Protein AF-A0A920CG15-F1 (afdb_monomer_lite)

pLDDT: mean 92.53, std 10.17, range [35.12, 98.81]

Secondary structure (DSSP, 8-state):
--------SGGGGGTT----S-HHHHHHHHHHHTT-HHHHHHHHHHHHHHHHHHHHTT--HHHHHHHHHHTTGGGGS-GGGHHHHHHHTT----HHHHHSGGGGHHHHHHHHHHHHH----HHHHHHHHHTTT--TT--HHHHHHHHHHHHT-TTGGG-HHHHHHHHHHHTT-HHHHHHHHHHHHHHTTTTSS---HHHHHHHHHHHHHHHHHS-HHHHHHHHHHHHHHHHHHHHHHHHHHH--S-HHHHHHHHHHHHHHHHHHHHHTTPPP-S-SS-SS--HHHHHHHHHHHHHHHHHHHHH--TTGGGS-EEEE-TTS-EEEE-HHHHHHHHHHHHHHHHHHHHHHHHHTTPPPPP--HHHHHHHHTTT-

Foldseek 3Di:
DDDPPLPLCLVVLCVVFDDPVPLLVRLVVSCVVLVNVVVVVLLVQLLVQLLVLCVLQVHDSVLSNLLSSQLQSCVSPPLVCQVVSCVSLVHDDDPLCVLPVVLCRLVVSLSCCCPVVVDDDVLSSLLSNALDQHAQVGDPSSLSSNLSSVLSDPPCVVPPLSVVLVVCSVVSNSLVSLLSVLVVCVVCVVVDSDNDPRNVNNNVNSVVVVLVPADPLLSVLLLLVVLLLVLLVLLLVLCVPPVFPDCVLVQLSLLLLLLLQQLLCQLVVHDRPGDNRDPDDDSVNSVVSSVVSSVSVVVCSVPDDPVQQQQWTWDADPVRDIDTDRNSVSSVCSSVVSVVSLVVSCVVCVVSVHHGGDSDSVVVVVVVVVVD

Structure (mmCIF, N/CA/C/O backbone):
data_AF-A0A920CG15-F1
#
_entry.id   AF-A0A920CG15-F1
#
loop_
_atom_site.group_PDB
_atom_site.id
_atom_site.type_symbol
_atom_site.label_atom_id
_atom_site.label_alt_id
_atom_site.label_comp_id
_atom_site.label_asym_id
_atom_site.label_entity_id
_atom_site.label_seq_id
_atom_site.pdbx_PDB_ins_code
_atom_site.Cartn_x
_atom_site.Cartn_y
_atom_site.Cartn_z
_atom_site.occupancy
_atom_site.B_iso_or_equiv
_atom_site.auth_seq_id
_atom_site.auth_comp_id
_atom_site.auth_asym_id
_atom_site.auth_atom_id
_atom_site.pdbx_PDB_model_num
ATOM 1 N N . MET A 1 1 ? 6.155 -20.575 -43.416 1.00 35.12 1 MET A N 1
ATOM 2 C CA . MET A 1 1 ? 6.054 -19.125 -43.667 1.00 35.12 1 MET A CA 1
ATOM 3 C C . MET A 1 1 ? 6.286 -18.462 -42.325 1.00 35.12 1 MET A C 1
ATOM 5 O O . MET A 1 1 ? 5.459 -18.648 -41.446 1.00 35.12 1 MET A O 1
ATOM 9 N N . ARG A 1 2 ? 7.479 -17.902 -42.106 1.00 36.03 2 ARG A N 1
ATOM 10 C CA . ARG A 1 2 ? 7.803 -17.153 -40.884 1.00 36.03 2 ARG A CA 1
ATOM 11 C C . ARG A 1 2 ? 7.400 -15.707 -41.142 1.00 36.03 2 ARG A C 1
ATOM 13 O O . ARG A 1 2 ? 7.667 -15.226 -42.240 1.00 36.03 2 ARG A O 1
ATOM 20 N N . ASP A 1 3 ? 6.726 -15.112 -40.167 1.00 38.53 3 ASP A N 1
ATOM 21 C CA . ASP A 1 3 ? 6.280 -13.722 -40.151 1.00 38.53 3 ASP A CA 1
ATOM 22 C C . ASP A 1 3 ? 7.371 -12.771 -40.651 1.00 38.53 3 ASP A C 1
ATOM 24 O O . ASP A 1 3 ? 8.482 -12.745 -40.118 1.00 38.53 3 ASP A O 1
ATOM 28 N N . GLU A 1 4 ? 7.035 -11.964 -41.655 1.00 39.75 4 GLU A N 1
ATOM 29 C CA . GLU A 1 4 ? 7.724 -10.704 -41.908 1.00 39.75 4 GLU A CA 1
ATOM 30 C C . GLU A 1 4 ? 7.435 -9.787 -40.712 1.00 39.75 4 GLU A C 1
ATOM 32 O O . GLU A 1 4 ? 6.384 -9.151 -40.636 1.00 39.75 4 GLU A O 1
ATOM 37 N N . GLN A 1 5 ? 8.359 -9.742 -39.747 1.00 46.88 5 GLN A N 1
ATOM 38 C CA . GLN A 1 5 ? 8.386 -8.704 -38.720 1.00 46.88 5 GLN A CA 1
ATOM 39 C C . GLN A 1 5 ? 8.314 -7.341 -39.418 1.00 46.88 5 GLN A C 1
ATOM 41 O O . GLN A 1 5 ? 9.256 -6.927 -40.097 1.00 46.88 5 GLN A O 1
ATOM 46 N N . ARG A 1 6 ? 7.191 -6.633 -39.253 1.00 47.28 6 ARG A N 1
ATOM 47 C CA . ARG A 1 6 ? 7.127 -5.194 -39.525 1.00 47.28 6 ARG A CA 1
ATOM 48 C C . ARG A 1 6 ? 8.236 -4.539 -38.705 1.00 47.28 6 ARG A C 1
ATOM 50 O O . ARG A 1 6 ? 8.153 -4.506 -37.482 1.00 47.28 6 ARG A O 1
ATOM 57 N N . LYS A 1 7 ? 9.284 -4.059 -39.373 1.00 55.88 7 LYS A N 1
ATOM 58 C CA . LYS A 1 7 ? 10.361 -3.300 -38.735 1.00 55.88 7 LYS A CA 1
ATOM 59 C C . LYS A 1 7 ? 9.764 -2.014 -38.166 1.00 55.88 7 LYS A C 1
ATOM 61 O O . LYS A 1 7 ? 9.325 -1.158 -38.925 1.00 55.88 7 LYS A O 1
ATOM 66 N N . SER A 1 8 ? 9.745 -1.900 -36.846 1.00 63.78 8 SER A N 1
ATOM 67 C CA . SER A 1 8 ? 9.120 -0.843 -36.033 1.00 63.78 8 SER A CA 1
ATOM 68 C C . SER A 1 8 ? 9.758 0.552 -36.164 1.00 63.78 8 SER A C 1
ATOM 70 O O . SER A 1 8 ? 9.546 1.397 -35.304 1.00 63.78 8 SER A O 1
ATOM 72 N N . GLY A 1 9 ? 10.624 0.791 -37.156 1.00 79.62 9 GLY A N 1
ATOM 73 C CA . GLY A 1 9 ? 11.438 2.013 -37.266 1.00 79.62 9 GLY A CA 1
ATOM 74 C C . GLY A 1 9 ? 12.521 2.169 -36.182 1.00 79.62 9 GLY A C 1
ATOM 75 O O . GLY A 1 9 ? 13.511 2.866 -36.406 1.00 79.62 9 GLY A O 1
ATOM 76 N N . LEU A 1 10 ? 12.403 1.459 -35.052 1.00 90.69 10 LEU A N 1
ATOM 77 C CA . LEU A 1 10 ? 13.280 1.572 -33.881 1.00 90.69 10 LEU A CA 1
ATOM 78 C C . LEU A 1 10 ? 14.748 1.218 -34.168 1.00 90.69 10 LEU A C 1
ATOM 80 O O . LEU A 1 10 ? 15.640 1.747 -33.509 1.00 90.69 10 LEU A O 1
ATOM 84 N N . GLU A 1 11 ? 15.020 0.388 -35.182 1.00 89.50 11 GLU A N 1
ATOM 85 C CA . GLU A 1 11 ? 16.385 0.053 -35.632 1.00 89.50 11 GLU A CA 1
ATOM 86 C C . GLU A 1 11 ? 17.216 1.309 -35.967 1.00 89.50 11 GLU A C 1
ATOM 88 O O . GLU A 1 11 ? 18.441 1.302 -35.832 1.00 89.50 11 GLU A O 1
ATOM 93 N N . ALA A 1 12 ? 16.565 2.413 -36.358 1.00 91.50 12 ALA A N 1
ATOM 94 C CA . ALA A 1 12 ? 17.236 3.680 -36.638 1.00 91.50 12 ALA A CA 1
ATOM 95 C C . ALA A 1 12 ? 17.990 4.241 -35.417 1.00 91.50 12 ALA A C 1
ATOM 97 O O . ALA A 1 12 ? 19.020 4.889 -35.594 1.00 91.50 12 ALA A O 1
ATOM 98 N N . TYR A 1 13 ? 17.535 3.948 -34.192 1.00 92.50 13 TYR A N 1
ATOM 99 C CA . TYR A 1 13 ? 18.147 4.446 -32.956 1.00 92.50 13 TYR A CA 1
ATOM 100 C C . TYR A 1 13 ? 19.463 3.745 -32.592 1.00 92.50 13 TYR A C 1
ATOM 102 O O . TYR A 1 13 ? 20.208 4.257 -31.762 1.00 92.50 13 TYR A O 1
ATOM 110 N N . ILE A 1 14 ? 19.781 2.605 -33.210 1.00 92.56 14 ILE A N 1
ATOM 111 C CA . ILE A 1 14 ? 21.057 1.896 -33.003 1.00 92.56 14 ILE A CA 1
ATOM 112 C C . ILE A 1 14 ? 21.908 1.817 -34.273 1.0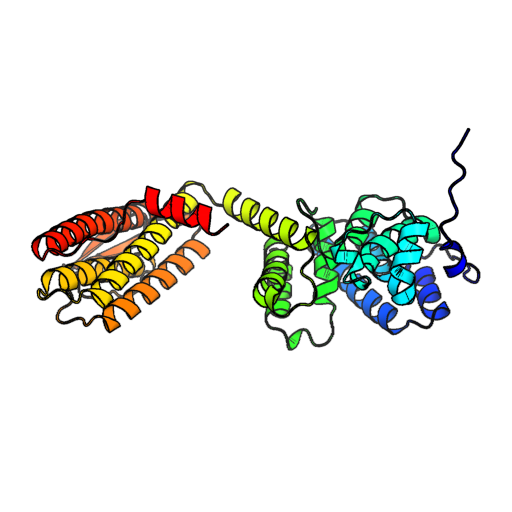0 92.56 14 ILE A C 1
ATOM 114 O O . ILE A 1 14 ? 22.940 1.156 -34.272 1.00 92.56 14 ILE A O 1
ATOM 118 N N . LYS A 1 15 ? 21.502 2.481 -35.363 1.00 90.06 15 LYS A N 1
ATOM 119 C CA . LYS A 1 15 ? 22.152 2.354 -36.678 1.00 90.06 15 LYS A CA 1
ATOM 120 C C . LYS A 1 15 ? 23.654 2.661 -36.646 1.00 90.06 15 LYS A C 1
ATOM 122 O O . LYS A 1 15 ? 24.422 1.990 -37.330 1.00 90.06 15 LYS A O 1
ATOM 127 N N . ASP A 1 16 ? 24.050 3.653 -35.853 1.00 90.44 16 ASP A N 1
ATOM 128 C CA . ASP A 1 16 ? 25.441 4.098 -35.717 1.00 90.44 16 ASP A CA 1
ATOM 129 C C . ASP A 1 16 ? 26.108 3.565 -34.431 1.00 90.44 16 ASP A C 1
ATOM 131 O O . ASP A 1 16 ? 27.166 4.045 -34.021 1.00 90.44 16 ASP A O 1
ATOM 135 N N . LEU A 1 17 ? 25.495 2.565 -33.784 1.00 92.44 17 LEU A N 1
ATOM 136 C CA . LEU A 1 17 ? 25.987 1.930 -32.565 1.00 92.44 17 LEU A CA 1
ATOM 137 C C . LEU A 1 17 ? 26.555 0.538 -32.870 1.00 92.44 17 LEU A C 1
ATOM 139 O O . LEU A 1 17 ? 25.909 -0.292 -33.506 1.00 92.44 17 LEU A O 1
ATOM 143 N N . VAL A 1 18 ? 27.758 0.257 -32.367 1.00 92.12 18 VAL A N 1
ATOM 144 C CA . VAL A 1 18 ? 28.363 -1.082 -32.419 1.00 92.12 18 VAL A CA 1
ATOM 145 C C . VAL A 1 18 ? 28.248 -1.717 -31.039 1.00 92.12 18 VAL A C 1
ATOM 147 O O . VAL A 1 18 ? 28.905 -1.266 -30.104 1.00 92.12 18 VAL A O 1
ATOM 150 N N . LEU A 1 19 ? 27.419 -2.757 -30.921 1.00 92.94 19 LEU A N 1
ATOM 151 C CA . LEU A 1 19 ? 27.223 -3.480 -29.665 1.00 92.94 19 LEU A CA 1
ATOM 152 C C . LEU A 1 19 ? 28.453 -4.333 -29.334 1.00 92.94 19 LEU A C 1
ATOM 154 O O . LEU A 1 19 ? 28.923 -5.132 -30.146 1.00 92.94 19 LEU A O 1
ATOM 158 N N . THR A 1 20 ? 28.973 -4.148 -28.128 1.00 93.38 20 THR A N 1
ATOM 159 C CA . THR A 1 20 ? 30.169 -4.808 -27.593 1.00 93.38 20 THR A CA 1
ATOM 160 C C . THR A 1 20 ? 29.844 -6.135 -26.912 1.00 93.38 20 THR A C 1
ATOM 162 O O . THR A 1 20 ? 30.746 -6.940 -26.676 1.00 93.38 20 THR A O 1
ATOM 165 N N . GLY A 1 21 ? 28.568 -6.364 -26.575 1.00 89.38 21 GLY A N 1
ATOM 166 C CA . GLY A 1 21 ? 28.115 -7.491 -25.757 1.00 89.38 21 GLY A CA 1
ATOM 167 C C . GLY A 1 21 ? 28.175 -7.207 -24.253 1.00 89.38 21 GLY A C 1
ATOM 168 O O . GLY A 1 21 ? 27.713 -8.025 -23.458 1.00 89.38 21 GLY A O 1
ATOM 169 N N . SER A 1 22 ? 28.707 -6.051 -23.842 1.00 95.50 22 SER A N 1
ATOM 170 C CA . SER A 1 22 ? 28.584 -5.544 -22.477 1.00 95.50 22 SER A CA 1
ATOM 171 C C . SER A 1 22 ? 27.417 -4.568 -22.411 1.00 95.50 22 SER A C 1
ATOM 173 O O . SER A 1 22 ? 27.541 -3.419 -22.828 1.00 95.50 22 SER A O 1
ATOM 175 N N . LEU A 1 23 ? 26.297 -5.001 -21.826 1.00 95.75 23 LEU A N 1
ATOM 176 C CA . LEU A 1 23 ? 25.076 -4.193 -21.778 1.00 95.75 23 LEU A CA 1
ATOM 177 C C . LEU A 1 23 ? 25.299 -2.799 -21.173 1.00 95.75 23 LEU A C 1
ATOM 179 O O . LEU A 1 23 ? 24.811 -1.811 -21.708 1.00 95.75 23 LEU A O 1
ATOM 183 N N . LEU A 1 24 ? 26.085 -2.703 -20.096 1.00 96.81 24 LEU A N 1
ATOM 184 C CA . LEU A 1 24 ? 26.430 -1.428 -19.466 1.00 96.81 24 LEU A CA 1
ATOM 185 C C . LEU A 1 24 ? 27.150 -0.475 -20.437 1.00 96.81 24 LEU A C 1
ATOM 187 O O . LEU A 1 24 ? 26.849 0.718 -20.476 1.00 96.81 24 LEU A O 1
ATOM 191 N N . GLN A 1 25 ? 28.107 -0.992 -21.213 1.00 97.06 25 GLN A N 1
ATOM 192 C CA . GLN A 1 25 ? 28.847 -0.193 -22.194 1.00 97.06 25 GLN A CA 1
ATOM 193 C C . GLN A 1 25 ? 27.956 0.191 -23.374 1.00 97.06 25 GLN A C 1
ATOM 195 O O . GLN A 1 25 ? 27.989 1.342 -23.809 1.00 97.06 25 GLN A O 1
ATOM 200 N N . ASP A 1 26 ? 27.135 -0.747 -23.840 1.00 97.69 26 ASP A N 1
ATOM 201 C CA . ASP A 1 26 ? 26.255 -0.579 -24.994 1.00 97.69 26 ASP A CA 1
ATOM 202 C C . ASP A 1 26 ? 25.159 0.456 -24.717 1.00 97.69 26 ASP A C 1
ATOM 204 O O . ASP A 1 26 ? 24.973 1.386 -25.502 1.00 97.69 26 ASP A O 1
ATOM 208 N N . VAL A 1 27 ? 24.499 0.373 -23.559 1.00 97.56 27 VAL A N 1
ATOM 209 C CA . VAL A 1 27 ? 23.495 1.354 -23.116 1.00 97.56 27 VAL A CA 1
ATOM 210 C C . VAL A 1 27 ? 24.140 2.716 -22.841 1.00 97.56 27 VAL A C 1
ATOM 212 O O . VAL A 1 27 ? 23.613 3.753 -23.248 1.00 97.56 27 VAL A O 1
ATOM 215 N N . GLY A 1 28 ? 25.320 2.744 -22.214 1.00 97.06 28 GLY A N 1
ATOM 216 C CA . GLY A 1 28 ? 26.049 3.994 -21.994 1.00 97.06 28 GLY A CA 1
ATOM 217 C C . GLY A 1 28 ? 26.464 4.678 -23.304 1.00 97.06 28 GLY A C 1
ATOM 218 O O . GLY A 1 28 ? 26.411 5.904 -23.412 1.00 97.06 28 GLY A O 1
ATOM 219 N N . ALA A 1 29 ? 26.868 3.910 -24.317 1.00 97.44 29 ALA A N 1
ATOM 220 C CA . ALA A 1 29 ? 27.169 4.421 -25.653 1.00 97.44 29 ALA A CA 1
ATOM 221 C C . ALA A 1 29 ? 25.901 4.871 -26.396 1.00 97.44 29 ALA A C 1
ATOM 223 O O . ALA A 1 29 ? 25.931 5.908 -27.059 1.00 97.44 29 ALA A O 1
ATOM 224 N N . PHE A 1 30 ? 24.785 4.159 -26.224 1.00 98.12 30 PHE A N 1
ATOM 225 C CA . PHE A 1 30 ? 23.478 4.530 -26.763 1.00 98.12 30 PHE A CA 1
ATOM 226 C C . PHE A 1 30 ? 23.021 5.910 -26.270 1.00 98.12 30 PHE A C 1
ATOM 228 O O . PHE A 1 30 ? 22.743 6.790 -27.083 1.00 98.12 30 PHE A O 1
ATOM 235 N N . PHE A 1 31 ? 23.021 6.160 -24.958 1.00 98.00 31 PHE A N 1
ATOM 236 C CA . PHE A 1 31 ? 22.637 7.475 -24.429 1.00 98.00 31 PHE A CA 1
ATOM 237 C C . PHE A 1 31 ? 23.586 8.597 -24.871 1.00 98.00 31 PHE A C 1
ATOM 239 O O . PHE A 1 31 ? 23.137 9.701 -25.179 1.00 98.00 31 PHE A O 1
ATOM 246 N N . LYS A 1 32 ? 24.894 8.317 -24.965 1.00 96.50 32 LYS A N 1
ATOM 247 C CA . LYS A 1 32 ? 25.882 9.275 -25.495 1.00 96.50 32 LYS A CA 1
ATOM 248 C C . LYS A 1 32 ? 25.619 9.627 -26.957 1.00 96.50 32 LYS A C 1
ATOM 250 O O . LYS A 1 32 ? 25.719 10.799 -27.308 1.00 96.50 32 LYS A O 1
ATOM 255 N N . LEU A 1 33 ? 25.282 8.638 -27.787 1.00 96.62 33 LEU A N 1
ATOM 256 C CA . LEU A 1 33 ? 24.946 8.835 -29.199 1.00 96.62 33 LEU A CA 1
ATOM 257 C C . LEU A 1 33 ? 23.740 9.770 -29.362 1.00 96.62 33 LEU A C 1
ATOM 259 O O . LEU A 1 33 ? 23.759 10.645 -30.223 1.00 96.62 33 LEU A O 1
ATOM 263 N N . HIS A 1 34 ? 22.730 9.620 -28.501 1.00 96.62 34 HIS A N 1
ATOM 264 C CA . HIS A 1 34 ? 21.503 10.426 -28.532 1.00 96.62 34 HIS A CA 1
ATOM 265 C C . HIS A 1 34 ? 21.571 11.719 -27.707 1.00 96.62 34 HIS A C 1
ATOM 267 O O . HIS A 1 34 ? 20.608 12.481 -27.679 1.00 96.62 34 HIS A O 1
ATOM 273 N N . GLY A 1 35 ? 22.701 11.999 -27.051 1.00 96.06 35 GLY A N 1
ATOM 274 C CA . GLY A 1 35 ? 22.911 13.227 -26.281 1.00 96.06 35 GLY A CA 1
ATOM 275 C C . GLY A 1 35 ? 22.105 13.330 -24.979 1.00 96.06 35 GLY A C 1
ATOM 276 O O . GLY A 1 35 ? 22.000 14.426 -24.431 1.00 96.06 35 GLY A O 1
ATOM 277 N N . ASP A 1 36 ? 21.563 12.225 -24.460 1.00 95.94 36 ASP A N 1
ATOM 278 C CA . ASP A 1 36 ? 20.752 12.195 -23.233 1.00 95.94 36 ASP A CA 1
ATOM 279 C C . ASP A 1 36 ? 21.547 11.638 -22.040 1.00 95.94 36 ASP A C 1
ATOM 281 O O . ASP A 1 36 ? 21.320 10.539 -21.531 1.00 95.94 36 ASP A O 1
ATOM 285 N N . LEU A 1 37 ? 22.541 12.416 -21.603 1.00 95.88 37 LEU A N 1
ATOM 286 C CA . LEU A 1 37 ? 23.393 12.052 -20.465 1.00 95.88 37 LEU A CA 1
ATOM 287 C C . LEU A 1 37 ? 22.660 12.136 -19.119 1.00 95.88 37 LEU A C 1
ATOM 289 O O . LEU A 1 37 ? 23.056 11.465 -18.172 1.00 95.88 37 LEU A O 1
ATOM 293 N N . ALA A 1 38 ? 21.587 12.926 -19.033 1.00 94.94 38 ALA A N 1
ATOM 294 C CA . ALA A 1 38 ? 20.811 13.064 -17.805 1.00 94.94 38 ALA A CA 1
ATOM 295 C C . ALA A 1 38 ? 20.054 11.767 -17.478 1.00 94.94 38 ALA A C 1
ATOM 297 O O . ALA A 1 38 ? 20.141 11.276 -16.350 1.00 94.94 38 ALA A O 1
ATOM 298 N N . THR A 1 39 ? 19.375 11.168 -18.467 1.00 95.38 39 THR A N 1
ATOM 299 C CA . THR A 1 39 ? 18.734 9.855 -18.285 1.00 95.38 39 THR A CA 1
ATOM 300 C C . THR A 1 39 ? 19.769 8.767 -18.003 1.00 95.38 39 THR A C 1
ATOM 302 O O . THR A 1 39 ? 19.514 7.864 -17.206 1.00 95.38 39 THR A O 1
ATOM 305 N N . TRP A 1 40 ? 20.963 8.859 -18.594 1.00 97.38 40 TRP A N 1
ATOM 306 C CA . TRP A 1 40 ? 22.051 7.928 -18.298 1.00 97.38 40 TRP A CA 1
ATOM 307 C C . TRP A 1 40 ? 22.521 7.995 -16.837 1.00 97.38 40 TRP A C 1
ATOM 309 O O . TRP A 1 40 ? 22.632 6.958 -16.179 1.00 97.38 40 TRP A O 1
ATOM 319 N N . ASP A 1 41 ? 22.745 9.196 -16.303 1.00 96.31 41 ASP A N 1
ATOM 320 C CA . ASP A 1 41 ? 23.150 9.377 -14.905 1.00 96.31 41 ASP A CA 1
ATOM 321 C C . ASP A 1 41 ? 22.076 8.856 -13.935 1.00 96.31 41 ASP A C 1
ATOM 323 O O . ASP A 1 41 ? 22.401 8.183 -12.952 1.00 96.31 41 ASP A O 1
ATOM 327 N N . HIS A 1 42 ? 20.793 9.097 -14.234 1.00 95.88 42 HIS A N 1
ATOM 328 C CA . HIS A 1 42 ? 19.662 8.499 -13.508 1.00 95.88 42 HIS A CA 1
ATOM 329 C C . HIS A 1 42 ? 19.690 6.968 -13.579 1.00 95.88 42 HIS A C 1
ATOM 331 O O . HIS A 1 42 ? 19.663 6.288 -12.553 1.00 95.88 42 HIS A O 1
ATOM 337 N N . THR A 1 43 ? 19.848 6.415 -14.781 1.00 97.62 43 THR A N 1
ATOM 338 C CA . THR A 1 43 ? 19.896 4.969 -15.039 1.00 97.62 43 THR A CA 1
ATOM 339 C C . THR A 1 43 ? 20.984 4.272 -14.220 1.00 97.62 43 THR A C 1
ATOM 341 O O . THR A 1 43 ? 20.746 3.203 -13.651 1.00 97.62 43 THR A O 1
ATOM 344 N N . LEU A 1 44 ? 22.166 4.880 -14.078 1.00 97.62 44 LEU A N 1
ATOM 345 C CA . LEU A 1 44 ? 23.246 4.345 -13.241 1.00 97.62 44 LEU A CA 1
ATOM 346 C C . LEU A 1 44 ? 22.885 4.305 -11.746 1.00 97.62 44 LEU A C 1
ATOM 348 O O . LEU A 1 44 ? 23.203 3.327 -11.052 1.00 97.62 44 LEU A O 1
ATOM 352 N N . LYS A 1 45 ? 22.192 5.334 -11.243 1.00 97.12 45 LYS A N 1
ATOM 353 C CA . LYS A 1 45 ? 21.691 5.366 -9.858 1.00 97.12 45 LYS A CA 1
ATOM 354 C C . LYS A 1 45 ? 20.631 4.287 -9.647 1.00 97.12 45 LYS A C 1
ATOM 356 O O . LYS A 1 45 ? 20.759 3.488 -8.716 1.00 97.12 45 LYS A O 1
ATOM 361 N N . VAL A 1 46 ? 19.645 4.201 -10.546 1.00 97.81 46 VAL A N 1
ATOM 362 C CA . VAL A 1 46 ? 18.588 3.172 -10.520 1.00 97.81 46 VAL A CA 1
ATOM 363 C C . VAL A 1 46 ? 19.203 1.778 -10.521 1.00 97.81 46 VAL A C 1
ATOM 365 O O . VAL A 1 46 ? 18.824 0.945 -9.703 1.00 97.81 46 VAL A O 1
ATOM 368 N N . THR A 1 47 ? 20.205 1.536 -11.368 1.00 98.50 47 THR A N 1
ATOM 369 C CA . THR A 1 47 ? 20.913 0.249 -11.462 1.00 98.50 47 THR A CA 1
ATOM 370 C C . THR A 1 47 ? 21.563 -0.137 -10.136 1.00 98.50 47 THR A C 1
ATOM 372 O O . THR A 1 47 ? 21.378 -1.254 -9.648 1.00 98.50 47 THR A O 1
ATOM 375 N N . SER A 1 48 ? 22.251 0.809 -9.493 1.00 97.75 48 SER A N 1
ATOM 376 C CA . SER A 1 48 ? 22.872 0.589 -8.181 1.00 97.75 48 SER A CA 1
ATOM 377 C C . SER A 1 48 ? 21.833 0.229 -7.110 1.00 97.75 48 SER A C 1
ATOM 379 O O . SER A 1 48 ? 22.034 -0.706 -6.327 1.00 97.75 48 SER A O 1
ATOM 381 N N . HIS A 1 49 ? 20.690 0.924 -7.097 1.00 97.75 49 HIS A N 1
ATOM 382 C CA . HIS A 1 49 ? 19.586 0.621 -6.185 1.00 97.75 49 HIS A CA 1
ATOM 383 C C . HIS A 1 49 ? 18.914 -0.720 -6.501 1.00 97.75 49 HIS A C 1
ATOM 385 O O . HIS A 1 49 ? 18.681 -1.500 -5.579 1.00 97.75 49 HIS A O 1
ATOM 391 N N . ALA A 1 50 ? 18.652 -1.028 -7.770 1.00 98.56 50 ALA A N 1
ATOM 392 C CA . ALA A 1 50 ? 17.994 -2.260 -8.198 1.00 98.56 50 ALA A CA 1
ATOM 393 C C . ALA A 1 50 ? 18.807 -3.495 -7.803 1.00 98.56 50 ALA A C 1
ATOM 395 O O . ALA A 1 50 ? 18.257 -4.414 -7.201 1.00 98.56 50 ALA A O 1
ATOM 396 N N . VAL A 1 51 ? 20.124 -3.488 -8.036 1.00 98.62 51 VAL A N 1
ATOM 397 C CA . VAL A 1 51 ? 21.023 -4.584 -7.634 1.00 98.62 51 VAL A CA 1
ATOM 398 C C . VAL A 1 51 ? 21.047 -4.759 -6.115 1.00 98.62 51 VAL A C 1
ATOM 400 O O . VAL A 1 51 ? 20.999 -5.885 -5.615 1.00 98.62 51 VAL A O 1
ATOM 403 N N . ARG A 1 52 ? 21.108 -3.654 -5.361 1.00 98.00 52 ARG A N 1
ATOM 404 C CA . ARG A 1 52 ? 21.097 -3.688 -3.891 1.00 98.00 52 ARG A CA 1
ATOM 405 C C . ARG A 1 52 ? 19.794 -4.282 -3.358 1.00 98.00 52 ARG A C 1
ATOM 407 O O . ARG A 1 52 ? 19.832 -5.191 -2.533 1.00 98.00 52 ARG A O 1
ATOM 414 N N . ILE A 1 53 ? 18.659 -3.780 -3.837 1.00 98.25 53 ILE A N 1
ATOM 415 C CA . ILE A 1 53 ? 17.330 -4.220 -3.407 1.00 98.25 53 ILE A CA 1
ATOM 416 C C . ILE A 1 53 ? 17.101 -5.675 -3.838 1.00 98.25 53 ILE A C 1
ATOM 418 O O . ILE A 1 53 ? 16.640 -6.473 -3.031 1.00 98.25 53 ILE A O 1
ATOM 422 N N . ALA A 1 54 ? 17.499 -6.073 -5.049 1.00 98.44 54 ALA A N 1
ATOM 423 C CA . ALA A 1 54 ? 17.385 -7.460 -5.503 1.00 98.44 54 ALA A CA 1
ATOM 424 C C . ALA A 1 54 ? 18.065 -8.443 -4.535 1.00 98.44 54 ALA A C 1
ATOM 426 O O . ALA A 1 54 ? 17.458 -9.438 -4.144 1.00 98.44 54 ALA A O 1
ATOM 427 N N . ARG A 1 55 ? 19.271 -8.110 -4.050 1.00 98.06 55 ARG A N 1
ATOM 428 C CA . ARG A 1 55 ? 19.982 -8.915 -3.039 1.00 98.06 55 ARG A CA 1
ATOM 429 C C . ARG A 1 55 ? 19.244 -8.991 -1.701 1.00 98.06 55 ARG A C 1
ATOM 431 O O . ARG A 1 55 ? 19.229 -10.055 -1.096 1.00 98.06 55 ARG A O 1
ATOM 438 N N . LEU A 1 56 ? 18.640 -7.893 -1.241 1.00 97.38 56 LEU A N 1
ATOM 439 C CA . LEU A 1 56 ? 17.879 -7.866 0.019 1.00 97.38 56 LEU A CA 1
ATOM 440 C C . LEU A 1 56 ? 16.624 -8.746 -0.028 1.00 97.38 56 LEU A C 1
ATOM 442 O O . LEU A 1 56 ? 16.226 -9.306 0.988 1.00 97.38 56 LEU A O 1
ATOM 446 N N . TYR A 1 57 ? 16.007 -8.866 -1.202 1.00 97.12 57 TYR A N 1
ATOM 447 C CA . TYR A 1 57 ? 14.709 -9.520 -1.381 1.00 97.12 57 TYR A CA 1
ATOM 448 C C . TYR A 1 57 ? 14.786 -10.897 -2.056 1.00 97.12 57 TYR A C 1
ATOM 450 O O . TYR A 1 57 ? 13.746 -11.446 -2.445 1.00 97.12 57 TYR A O 1
ATOM 458 N N . ASP A 1 58 ? 15.996 -11.455 -2.158 1.00 96.50 58 ASP A N 1
ATOM 459 C CA . ASP A 1 58 ? 16.291 -12.757 -2.770 1.00 96.50 58 ASP A CA 1
ATOM 460 C C . ASP A 1 58 ? 15.763 -12.857 -4.212 1.00 96.50 58 ASP A C 1
ATOM 462 O O . ASP A 1 58 ? 14.994 -13.741 -4.591 1.00 96.50 58 ASP A O 1
ATOM 466 N N . VAL A 1 59 ? 16.121 -11.852 -5.010 1.00 97.25 59 VAL A N 1
ATOM 467 C CA . VAL A 1 59 ? 15.794 -11.730 -6.431 1.00 97.25 59 VAL A CA 1
ATOM 468 C C . VAL A 1 59 ? 17.098 -11.660 -7.227 1.00 97.25 59 VAL A C 1
ATOM 470 O O . VAL A 1 59 ? 18.087 -11.112 -6.745 1.00 97.25 59 VAL A O 1
ATOM 473 N N . ASP A 1 60 ? 17.112 -12.199 -8.448 1.00 98.31 60 ASP A N 1
ATOM 474 C CA . ASP A 1 60 ? 18.304 -12.230 -9.304 1.00 98.31 60 ASP A CA 1
ATOM 475 C C . ASP A 1 60 ? 18.862 -10.808 -9.565 1.00 98.31 60 ASP A C 1
ATOM 477 O O . ASP A 1 60 ? 18.214 -10.004 -10.250 1.00 98.31 60 ASP A O 1
ATOM 481 N N . PRO A 1 61 ? 20.063 -10.478 -9.045 1.00 98.38 61 PRO A N 1
ATOM 482 C CA . PRO A 1 61 ? 20.637 -9.148 -9.190 1.00 98.38 61 PRO A CA 1
ATOM 483 C C . PRO A 1 61 ? 21.116 -8.848 -10.615 1.00 98.38 61 PRO A C 1
ATOM 485 O O . PRO A 1 61 ? 21.133 -7.679 -10.990 1.00 98.38 61 PRO A O 1
ATOM 488 N N . MET A 1 62 ? 21.481 -9.859 -11.414 1.00 98.06 62 MET A N 1
ATOM 489 C CA . MET A 1 62 ? 21.922 -9.654 -12.801 1.00 98.06 62 MET A CA 1
ATOM 490 C C . MET A 1 62 ? 20.739 -9.269 -13.687 1.00 98.06 62 MET A C 1
ATOM 492 O O . MET A 1 62 ? 20.828 -8.344 -14.493 1.00 98.06 62 MET A O 1
ATOM 496 N N . LYS A 1 63 ? 19.589 -9.919 -13.486 1.00 98.56 63 LYS A N 1
ATOM 497 C CA . LYS A 1 63 ? 18.350 -9.518 -14.162 1.00 98.56 63 LYS A CA 1
ATOM 498 C C . LYS A 1 63 ? 17.891 -8.130 -13.726 1.00 98.56 63 LYS A C 1
ATOM 500 O O . LYS A 1 63 ? 17.440 -7.349 -14.559 1.00 98.56 63 LYS A O 1
ATOM 505 N N . ALA A 1 64 ? 18.003 -7.809 -12.435 1.00 98.50 64 ALA A N 1
ATOM 506 C CA . ALA A 1 64 ? 17.643 -6.488 -11.923 1.00 98.50 64 ALA A CA 1
ATOM 507 C C . ALA A 1 64 ? 18.529 -5.381 -12.521 1.00 98.50 64 ALA A C 1
ATOM 509 O O . ALA A 1 64 ? 18.010 -4.328 -12.882 1.00 98.50 64 ALA A O 1
ATOM 510 N N . GLU A 1 65 ? 19.832 -5.637 -12.684 1.00 98.56 65 GLU A N 1
ATOM 511 C CA . GLU A 1 65 ? 20.755 -4.757 -13.413 1.00 98.56 65 GLU A CA 1
ATOM 512 C C . GLU A 1 65 ? 20.312 -4.565 -14.869 1.00 98.56 65 GLU A C 1
ATOM 514 O O . GLU A 1 65 ? 20.178 -3.431 -15.320 1.00 98.56 65 GLU A O 1
ATOM 519 N N . GLN A 1 66 ? 20.010 -5.651 -15.586 1.00 98.56 66 GLN A N 1
ATOM 520 C CA . GLN A 1 66 ? 19.543 -5.584 -16.974 1.00 98.56 66 GLN A CA 1
ATOM 521 C C . GLN A 1 66 ? 18.249 -4.769 -17.118 1.00 98.56 66 GLN A C 1
ATOM 523 O O . GLN A 1 66 ? 18.163 -3.899 -17.984 1.00 98.56 66 GLN A O 1
ATOM 528 N N . ALA A 1 67 ? 17.255 -5.016 -16.259 1.00 98.81 67 ALA A N 1
ATOM 529 C CA . ALA A 1 67 ? 15.997 -4.272 -16.264 1.00 98.81 67 ALA A CA 1
ATOM 530 C C . ALA A 1 67 ? 16.218 -2.785 -15.954 1.00 98.81 67 ALA A C 1
ATOM 532 O O . ALA A 1 67 ? 15.663 -1.927 -16.636 1.00 98.81 67 ALA A O 1
ATOM 533 N N . ALA A 1 68 ? 17.054 -2.474 -14.960 1.00 98.62 68 ALA A N 1
ATOM 534 C CA . ALA A 1 68 ? 17.350 -1.103 -14.564 1.00 98.62 68 ALA A CA 1
ATOM 535 C C . ALA A 1 68 ? 18.146 -0.336 -15.627 1.00 98.62 68 ALA A C 1
ATOM 537 O O . ALA A 1 68 ? 17.840 0.824 -15.874 1.00 98.62 68 ALA A O 1
ATOM 538 N N . LEU A 1 69 ? 19.101 -0.964 -16.317 1.00 98.69 69 LEU A N 1
ATOM 539 C CA . LEU A 1 69 ? 19.821 -0.321 -17.423 1.00 98.69 69 LEU A CA 1
ATOM 540 C C . LEU A 1 69 ? 18.892 0.049 -18.585 1.00 98.69 69 LEU A C 1
ATOM 542 O O . LEU A 1 69 ? 19.141 1.020 -19.293 1.00 98.69 69 LEU A O 1
ATOM 546 N N . LEU A 1 70 ? 17.821 -0.721 -18.778 1.00 98.75 70 LEU A N 1
ATOM 547 C CA . LEU A 1 70 ? 16.952 -0.611 -19.945 1.00 98.75 70 LEU A CA 1
ATOM 548 C C . LEU A 1 70 ? 15.601 0.071 -19.668 1.00 98.75 70 LEU A C 1
ATOM 550 O O . LEU A 1 70 ? 14.854 0.313 -20.612 1.00 98.75 70 LEU A O 1
ATOM 554 N N . HIS A 1 71 ? 15.265 0.393 -18.412 1.00 98.56 71 HIS A N 1
ATOM 555 C CA . HIS A 1 71 ? 13.914 0.850 -18.048 1.00 98.56 71 HIS A CA 1
ATOM 556 C C . HIS A 1 71 ? 13.477 2.144 -18.759 1.00 98.56 71 HIS A C 1
ATOM 558 O O . HIS A 1 71 ? 12.317 2.271 -19.155 1.00 98.56 71 HIS A O 1
ATOM 564 N N . ASP A 1 72 ? 14.429 3.046 -19.006 1.00 98.38 72 ASP A N 1
ATOM 565 C CA . ASP A 1 72 ? 14.205 4.406 -19.507 1.00 98.38 72 ASP A CA 1
ATOM 566 C C . ASP A 1 72 ? 14.829 4.679 -20.887 1.00 98.38 72 ASP A C 1
ATOM 568 O O . ASP A 1 72 ? 14.888 5.820 -21.343 1.00 98.38 72 ASP A O 1
ATOM 572 N N . ILE A 1 73 ? 15.268 3.642 -21.609 1.00 97.88 73 ILE A N 1
ATOM 573 C CA . ILE A 1 73 ? 15.970 3.803 -22.901 1.00 97.88 73 ILE A CA 1
ATOM 574 C C . ILE A 1 73 ? 15.147 4.510 -23.977 1.00 97.88 73 ILE A C 1
ATOM 576 O O . ILE A 1 73 ? 15.719 5.084 -24.898 1.00 97.88 73 ILE A O 1
ATOM 580 N N . SER A 1 74 ? 13.818 4.503 -23.875 1.00 98.00 74 SER A N 1
ATOM 581 C CA . SER A 1 74 ? 12.962 5.227 -24.818 1.00 98.00 74 SER A CA 1
ATOM 582 C C . SER A 1 74 ? 12.908 6.739 -24.583 1.00 98.00 74 SER A C 1
ATOM 584 O O . SER A 1 74 ? 12.383 7.452 -25.436 1.00 98.00 74 SER A O 1
ATOM 586 N N . ASN A 1 75 ? 13.492 7.265 -23.498 1.00 96.88 75 ASN A N 1
ATOM 587 C CA . ASN A 1 75 ? 13.535 8.710 -23.239 1.00 96.88 75 ASN A CA 1
ATOM 588 C C . ASN A 1 75 ? 14.352 9.495 -24.281 1.00 96.88 75 ASN A C 1
ATOM 590 O O . ASN A 1 75 ? 14.136 10.696 -24.433 1.00 96.88 75 ASN A O 1
ATOM 594 N N . VAL A 1 76 ? 15.199 8.819 -25.069 1.00 96.50 76 VAL A N 1
ATOM 595 C CA . VAL A 1 76 ? 15.878 9.422 -26.232 1.00 96.50 76 VAL A CA 1
ATOM 596 C C . VAL A 1 76 ? 14.908 9.818 -27.352 1.00 96.50 76 VAL A C 1
ATOM 598 O O . VAL A 1 76 ? 15.253 10.597 -28.241 1.00 96.50 76 VAL A O 1
ATOM 601 N N . ILE A 1 77 ? 13.690 9.270 -27.345 1.00 96.25 77 ILE A N 1
ATOM 602 C CA . ILE A 1 77 ? 12.653 9.590 -28.318 1.00 96.25 77 ILE A CA 1
ATOM 603 C C . ILE A 1 77 ? 11.988 10.914 -27.896 1.00 96.25 77 ILE A C 1
ATOM 605 O O . ILE A 1 77 ? 11.575 11.077 -26.747 1.00 96.25 77 ILE A O 1
ATOM 609 N N . PRO A 1 78 ? 11.820 11.891 -28.801 1.00 95.31 78 PRO A N 1
ATOM 610 C CA . PRO A 1 78 ? 11.019 13.073 -28.504 1.00 95.31 78 PRO A CA 1
ATOM 611 C C . PRO A 1 78 ? 9.573 12.697 -28.151 1.00 95.31 78 PRO A C 1
ATOM 613 O O . PRO A 1 78 ? 8.925 11.957 -28.887 1.00 95.31 78 PRO A O 1
ATOM 616 N N . VAL A 1 79 ? 9.015 13.272 -27.078 1.00 94.44 79 VAL A N 1
ATOM 617 C CA . VAL A 1 79 ? 7.631 12.984 -26.628 1.00 94.44 79 VAL A CA 1
ATOM 618 C C . VAL A 1 79 ? 6.589 13.213 -27.731 1.00 94.44 79 VAL A C 1
ATOM 620 O O . VAL A 1 79 ? 5.573 12.524 -27.765 1.00 94.44 79 VAL A O 1
ATOM 623 N N . SER A 1 80 ? 6.839 14.141 -28.661 1.00 95.50 80 SER A N 1
ATOM 624 C CA . SER A 1 80 ? 5.972 14.384 -29.824 1.00 95.50 80 SER A CA 1
ATOM 625 C C . SER A 1 80 ? 5.828 13.172 -30.749 1.00 95.50 80 SER A C 1
ATOM 627 O O . SER A 1 80 ? 4.832 13.087 -31.458 1.00 95.50 80 SER A O 1
ATOM 629 N N . LEU A 1 81 ? 6.796 12.253 -30.737 1.00 96.00 81 LEU A N 1
ATOM 630 C CA . LEU A 1 81 ? 6.810 11.041 -31.555 1.00 96.00 81 LEU A CA 1
ATOM 631 C C . LEU A 1 81 ? 6.305 9.805 -30.800 1.00 96.00 81 LEU A C 1
ATOM 633 O O . LEU A 1 81 ? 6.052 8.788 -31.427 1.00 96.00 81 LEU A O 1
ATOM 637 N N . PHE A 1 82 ? 6.0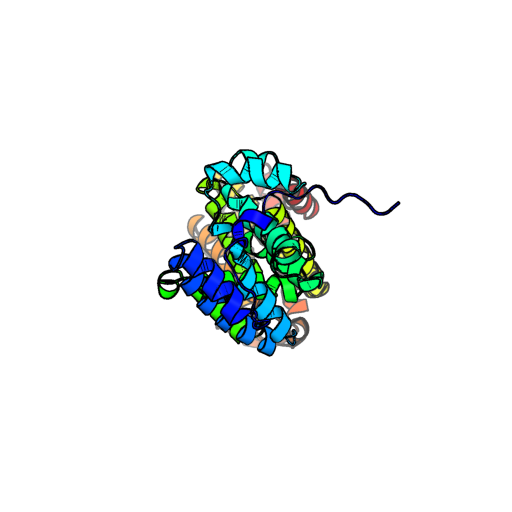93 9.868 -29.479 1.00 95.75 82 PHE A N 1
ATOM 638 C CA . PHE A 1 82 ? 5.747 8.685 -28.674 1.00 95.75 82 PHE A CA 1
ATOM 639 C C . PHE A 1 82 ? 4.515 7.933 -29.181 1.00 95.75 82 PHE A C 1
ATOM 641 O O . PHE A 1 82 ? 4.527 6.707 -29.211 1.00 95.75 82 PHE A O 1
ATOM 648 N N . LEU A 1 83 ? 3.453 8.649 -29.566 1.00 96.50 83 LEU A N 1
ATOM 649 C CA . LEU A 1 83 ? 2.233 8.016 -30.073 1.00 96.50 83 LEU A CA 1
ATOM 650 C C . LEU A 1 83 ? 2.480 7.332 -31.419 1.00 96.50 83 LEU A C 1
ATOM 652 O O . LEU A 1 83 ? 2.090 6.183 -31.595 1.00 96.50 83 LEU A O 1
ATOM 656 N N . GLU A 1 84 ? 3.151 8.022 -32.341 1.00 95.44 84 GLU A N 1
ATOM 657 C CA . GLU A 1 84 ? 3.509 7.482 -33.655 1.00 95.44 84 GLU A CA 1
ATOM 658 C C . GLU A 1 84 ? 4.388 6.238 -33.504 1.00 95.44 84 GLU A C 1
ATOM 660 O O . GLU A 1 84 ? 4.010 5.163 -33.969 1.00 95.44 84 GLU A O 1
ATOM 665 N N . THR A 1 85 ? 5.477 6.339 -32.739 1.00 95.81 85 THR A N 1
ATOM 666 C CA . THR A 1 85 ? 6.380 5.215 -32.479 1.00 95.81 85 THR A CA 1
ATOM 667 C C . THR A 1 85 ? 5.668 4.060 -31.777 1.00 95.81 85 THR A C 1
ATOM 669 O O . THR A 1 85 ? 5.898 2.901 -32.113 1.00 95.81 85 THR A O 1
ATOM 672 N N . ALA A 1 86 ? 4.769 4.335 -30.826 1.00 96.19 86 ALA A N 1
ATOM 673 C CA . ALA A 1 86 ? 3.992 3.288 -30.169 1.00 96.19 86 ALA A CA 1
ATOM 674 C C . ALA A 1 86 ? 3.081 2.550 -31.161 1.00 96.19 86 ALA A C 1
ATOM 676 O O . ALA A 1 86 ? 3.026 1.320 -31.137 1.00 96.19 86 ALA A O 1
ATOM 677 N N . HIS A 1 87 ? 2.415 3.271 -32.066 1.00 94.75 87 HIS A N 1
ATOM 678 C CA . HIS A 1 87 ? 1.599 2.663 -33.116 1.00 94.75 87 HIS A CA 1
ATOM 679 C C . HIS A 1 87 ? 2.435 1.824 -34.094 1.00 94.75 87 HIS A C 1
ATOM 681 O O . HIS A 1 87 ? 2.042 0.699 -34.412 1.00 94.75 87 HIS A O 1
ATOM 687 N N . GLU A 1 88 ? 3.591 2.325 -34.536 1.00 93.56 88 GLU A N 1
ATOM 688 C CA . GLU A 1 88 ? 4.515 1.601 -35.426 1.00 93.56 88 GLU A CA 1
ATOM 689 C C . GLU A 1 88 ? 5.088 0.339 -34.774 1.00 93.56 88 GLU A C 1
ATOM 691 O O . GLU A 1 88 ? 5.206 -0.705 -35.420 1.00 93.56 88 GLU A O 1
ATOM 696 N N . ALA A 1 89 ? 5.371 0.411 -33.474 1.00 93.44 89 ALA A N 1
ATOM 697 C CA . ALA A 1 89 ? 5.824 -0.706 -32.657 1.00 93.44 89 ALA A CA 1
ATOM 698 C C . ALA A 1 89 ? 4.703 -1.700 -32.286 1.00 93.44 89 ALA A C 1
ATOM 700 O O . ALA A 1 89 ? 4.970 -2.698 -31.617 1.00 93.44 89 ALA A O 1
ATOM 701 N N . GLY A 1 90 ? 3.451 -1.451 -32.691 1.00 94.19 90 GLY A N 1
ATOM 702 C CA . GLY A 1 90 ? 2.309 -2.312 -32.366 1.00 94.19 90 GLY A CA 1
ATOM 703 C C . GLY A 1 90 ? 1.896 -2.271 -30.890 1.00 94.19 90 GLY A C 1
ATOM 704 O O . GLY A 1 90 ? 1.222 -3.182 -30.406 1.00 94.19 90 GLY A O 1
ATOM 705 N N . ILE A 1 91 ? 2.289 -1.226 -30.159 1.00 95.94 91 ILE A N 1
ATOM 706 C CA . ILE A 1 91 ? 1.946 -1.032 -28.752 1.00 95.94 91 ILE A CA 1
ATOM 707 C C . ILE A 1 91 ? 0.497 -0.556 -28.652 1.00 95.94 91 ILE A C 1
ATOM 709 O O . ILE A 1 91 ? 0.088 0.429 -29.266 1.00 95.94 91 ILE A O 1
ATOM 713 N N . LYS A 1 92 ? -0.290 -1.235 -27.815 1.00 95.50 92 LYS A N 1
ATOM 714 C CA . LYS A 1 92 ? -1.633 -0.772 -27.465 1.00 95.50 92 LYS A CA 1
ATOM 715 C C . LYS A 1 92 ? -1.546 0.460 -26.557 1.00 95.50 92 LYS A C 1
ATOM 717 O O . LYS A 1 92 ? -1.096 0.353 -25.409 1.00 95.50 92 LYS A O 1
ATOM 722 N N . VAL A 1 93 ? -2.040 1.584 -27.070 1.00 96.00 93 VAL A N 1
ATOM 723 C CA . VAL A 1 93 ? -2.182 2.859 -26.357 1.00 96.00 93 VAL A CA 1
ATOM 724 C C . VAL A 1 93 ? -3.613 2.989 -25.820 1.00 96.00 93 VAL A C 1
ATOM 726 O O . VAL A 1 93 ? -4.573 2.656 -26.515 1.00 96.00 93 VAL A O 1
ATOM 729 N N . LEU A 1 94 ? -3.757 3.399 -24.561 1.00 95.50 94 LEU A N 1
ATOM 730 C CA . LEU A 1 94 ? -5.039 3.672 -23.901 1.00 95.50 94 LEU A CA 1
ATOM 731 C C . LEU A 1 94 ? -5.453 5.140 -24.094 1.00 95.50 94 LEU A C 1
ATOM 733 O O . LEU A 1 94 ? -4.607 6.005 -24.307 1.00 95.50 94 LEU A O 1
ATOM 737 N N . ASP A 1 95 ? -6.739 5.453 -23.930 1.00 95.56 95 ASP A N 1
ATOM 738 C CA . ASP A 1 95 ? -7.249 6.832 -24.055 1.00 95.56 95 ASP A CA 1
ATOM 739 C C . ASP A 1 95 ? -6.543 7.808 -23.093 1.00 95.56 95 ASP A C 1
ATOM 741 O O . ASP A 1 95 ? -6.194 8.932 -23.454 1.00 95.56 95 ASP A O 1
ATOM 745 N N . GLU A 1 96 ? -6.261 7.356 -21.870 1.00 94.00 96 GLU A N 1
ATOM 746 C CA . GLU A 1 96 ? -5.517 8.127 -20.869 1.00 94.00 96 GLU A CA 1
ATOM 747 C C . GLU A 1 96 ? -4.042 8.352 -21.247 1.00 94.00 96 GLU A C 1
ATOM 749 O O . GLU A 1 96 ? -3.454 9.378 -20.904 1.00 94.00 96 GLU A O 1
ATOM 754 N N . GLU A 1 97 ? -3.453 7.433 -22.013 1.00 96.38 97 GLU A N 1
ATOM 755 C CA . GLU A 1 97 ? -2.092 7.551 -22.537 1.00 96.38 97 GLU A CA 1
ATOM 756 C C . GLU A 1 97 ? -2.049 8.467 -23.769 1.00 96.38 97 GLU A C 1
ATOM 758 O O . GLU A 1 97 ? -1.078 9.196 -23.945 1.00 96.38 97 GLU A O 1
ATOM 763 N N . HIS A 1 98 ? -3.117 8.525 -24.573 1.00 94.94 98 HIS A N 1
ATOM 764 C CA . HIS A 1 98 ? -3.272 9.560 -25.602 1.00 94.94 98 HIS A CA 1
ATOM 765 C C . HIS A 1 98 ? -3.320 10.965 -24.989 1.00 94.94 98 HIS A C 1
ATOM 767 O O . HIS A 1 98 ? -2.705 11.892 -25.519 1.00 94.94 98 HIS A O 1
ATOM 773 N N . ALA A 1 99 ? -4.017 11.126 -23.860 1.00 93.12 99 ALA A N 1
ATOM 774 C CA . ALA A 1 99 ? -4.089 12.398 -23.143 1.00 93.12 99 ALA A CA 1
ATOM 775 C C . ALA A 1 99 ? -2.752 12.791 -22.485 1.00 93.12 99 ALA A C 1
ATOM 777 O O . ALA A 1 99 ? -2.447 13.981 -22.366 1.00 93.12 99 ALA A O 1
ATOM 778 N N . TYR A 1 100 ? -1.939 11.812 -22.075 1.00 95.31 100 TYR A N 1
ATOM 779 C CA . TYR A 1 100 ? -0.622 12.043 -21.481 1.00 95.31 100 TYR A CA 1
ATOM 780 C C . TYR A 1 100 ? 0.456 11.097 -22.052 1.00 95.31 100 TYR A C 1
ATOM 782 O O . TYR A 1 100 ? 0.879 10.154 -21.378 1.00 95.31 100 TYR A O 1
ATOM 790 N N . PRO A 1 101 ? 0.978 11.377 -23.266 1.00 95.69 101 PRO A N 1
ATOM 791 C CA . PRO A 1 101 ? 1.833 10.442 -24.003 1.00 95.69 101 PRO A CA 1
ATOM 792 C C . PRO A 1 101 ? 3.105 10.024 -23.279 1.00 95.69 101 PRO A C 1
ATOM 794 O O . PRO A 1 101 ? 3.542 8.891 -23.432 1.00 95.69 101 PRO A O 1
ATOM 797 N N . ARG A 1 102 ? 3.688 10.893 -22.442 1.00 96.00 102 ARG A N 1
ATOM 798 C CA . ARG A 1 102 ? 4.950 10.607 -21.737 1.00 96.00 102 ARG A CA 1
ATOM 799 C C . ARG A 1 102 ? 4.915 9.291 -20.948 1.00 96.00 102 ARG A C 1
ATOM 801 O O . ARG A 1 102 ? 5.952 8.654 -20.807 1.00 96.00 102 ARG A O 1
ATOM 808 N N . ILE A 1 103 ? 3.758 8.851 -20.450 1.00 96.25 103 ILE A N 1
ATOM 809 C CA . ILE A 1 103 ? 3.660 7.601 -19.675 1.00 96.25 103 ILE A CA 1
ATOM 810 C C . ILE A 1 103 ? 3.901 6.332 -20.507 1.00 96.25 103 ILE A C 1
ATOM 812 O O . ILE A 1 103 ? 4.128 5.267 -19.946 1.00 96.25 103 ILE A O 1
ATOM 816 N N . ILE A 1 104 ? 3.901 6.447 -21.836 1.00 97.19 104 ILE A N 1
ATOM 817 C CA . ILE A 1 104 ? 4.129 5.336 -22.763 1.00 97.19 104 ILE A CA 1
ATOM 818 C C . ILE A 1 104 ? 5.602 4.880 -22.755 1.00 97.19 104 ILE A C 1
ATOM 820 O O . ILE A 1 104 ? 5.869 3.753 -23.170 1.00 97.19 104 ILE A O 1
ATOM 824 N N . HIS A 1 105 ? 6.550 5.686 -22.239 1.00 98.19 105 HIS A N 1
ATOM 825 C CA . HIS A 1 105 ? 7.986 5.347 -22.238 1.00 98.19 105 HIS A CA 1
ATOM 826 C C . HIS A 1 105 ? 8.262 3.950 -21.665 1.00 98.19 105 HIS A C 1
ATOM 828 O O . HIS A 1 105 ? 8.968 3.180 -22.293 1.00 98.19 105 HIS A O 1
ATOM 834 N N . GLN A 1 106 ? 7.626 3.535 -20.566 1.00 98.25 106 GLN A N 1
ATOM 835 C CA . GLN A 1 106 ? 7.810 2.177 -20.032 1.00 98.25 106 GLN A CA 1
ATOM 836 C C . GLN A 1 106 ? 7.475 1.071 -21.054 1.00 98.25 106 GLN A C 1
ATOM 838 O O . GLN A 1 106 ? 8.192 0.075 -21.167 1.00 98.25 106 GLN A O 1
ATOM 843 N N . LYS A 1 107 ? 6.423 1.256 -21.866 1.00 98.25 107 LYS A N 1
ATOM 844 C CA . LYS A 1 107 ? 6.036 0.309 -22.925 1.00 98.25 107 LYS A CA 1
ATOM 845 C C . LYS A 1 107 ? 6.996 0.375 -24.115 1.00 98.25 107 LYS A C 1
ATOM 847 O O . LYS A 1 107 ? 7.332 -0.666 -24.671 1.00 98.25 107 LYS A O 1
ATOM 852 N N . LEU A 1 108 ? 7.446 1.571 -24.494 1.00 98.25 108 LEU A N 1
ATOM 853 C CA . LEU A 1 108 ? 8.431 1.753 -25.565 1.00 98.25 108 LEU A CA 1
ATOM 854 C C . LEU A 1 108 ? 9.794 1.177 -25.175 1.00 98.25 108 LEU A C 1
ATOM 856 O O . LEU A 1 108 ? 10.375 0.429 -25.953 1.00 98.25 108 LEU A O 1
ATOM 860 N N . SER A 1 109 ? 10.263 1.441 -23.956 1.00 98.62 109 SER A N 1
ATOM 861 C CA . SER A 1 109 ? 11.495 0.885 -23.397 1.00 98.62 109 SER A CA 1
ATOM 862 C C . SER A 1 109 ? 11.459 -0.639 -23.374 1.00 98.62 109 SER A C 1
ATOM 864 O O . SER A 1 109 ? 12.448 -1.265 -23.736 1.00 98.62 109 SER A O 1
ATOM 866 N N . ARG A 1 110 ? 10.312 -1.260 -23.048 1.00 98.44 110 ARG A N 1
ATOM 867 C CA . ARG A 1 110 ? 10.143 -2.720 -23.163 1.00 98.44 110 ARG A CA 1
ATOM 868 C C . ARG A 1 110 ? 10.431 -3.194 -24.589 1.00 98.44 110 ARG A C 1
ATOM 870 O O . ARG A 1 110 ? 11.224 -4.109 -24.776 1.00 98.44 110 ARG A O 1
ATOM 877 N N . VAL A 1 111 ? 9.785 -2.584 -25.585 1.00 98.12 111 VAL A N 1
ATOM 878 C CA . VAL A 1 111 ? 9.942 -2.995 -26.990 1.00 98.12 111 VAL A CA 1
ATOM 879 C C . VAL A 1 111 ? 11.358 -2.718 -27.496 1.00 98.12 111 VAL A C 1
ATOM 881 O O . VAL A 1 111 ? 11.929 -3.544 -28.201 1.00 98.12 111 VAL A O 1
ATOM 884 N N . MET A 1 112 ? 11.962 -1.594 -27.111 1.00 98.06 112 MET A N 1
ATOM 885 C CA . MET A 1 112 ? 13.347 -1.272 -27.462 1.00 98.06 112 MET A CA 1
ATOM 886 C C . MET A 1 112 ? 14.345 -2.237 -26.811 1.00 98.06 112 MET A C 1
ATOM 888 O O . MET A 1 112 ? 15.306 -2.635 -27.462 1.00 98.06 112 MET A O 1
ATOM 892 N N . ALA A 1 113 ? 14.117 -2.658 -25.566 1.00 98.31 113 ALA A N 1
ATOM 893 C CA . ALA A 1 113 ? 14.965 -3.631 -24.882 1.00 98.31 113 ALA A CA 1
ATOM 894 C C . ALA A 1 113 ? 14.960 -4.978 -25.620 1.00 98.31 113 ALA A C 1
ATOM 896 O O . ALA A 1 113 ? 16.017 -5.561 -25.860 1.00 98.31 113 ALA A O 1
ATOM 897 N N . GLU A 1 114 ? 13.777 -5.429 -26.041 1.00 97.69 114 GLU A N 1
ATOM 898 C CA . GLU A 1 114 ? 13.604 -6.654 -26.822 1.00 97.69 114 GLU A CA 1
ATOM 899 C C . GLU A 1 114 ? 14.243 -6.537 -28.215 1.00 97.69 114 GLU A C 1
ATOM 901 O O . GLU A 1 114 ? 15.073 -7.361 -28.598 1.00 97.69 114 GLU A O 1
ATOM 906 N N . GLN A 1 115 ? 13.899 -5.493 -28.974 1.00 95.69 115 GLN A N 1
ATOM 907 C CA . GLN A 1 115 ? 14.260 -5.396 -30.392 1.00 95.69 115 GLN A CA 1
ATOM 908 C C . GLN A 1 115 ? 15.687 -4.900 -30.642 1.00 95.69 115 GLN A C 1
ATOM 910 O O . GLN A 1 115 ? 16.299 -5.300 -31.630 1.00 95.69 115 GLN A O 1
ATOM 915 N N . LEU A 1 116 ? 16.210 -4.014 -29.790 1.00 95.94 116 LEU A N 1
ATOM 916 C CA . LEU A 1 116 ? 17.492 -3.335 -30.021 1.00 95.94 116 LEU A CA 1
ATOM 917 C C . LEU A 1 116 ? 18.634 -3.941 -29.205 1.00 95.94 116 LEU A C 1
ATOM 919 O O . LEU A 1 116 ? 19.767 -3.973 -29.677 1.00 95.94 116 LEU A O 1
ATOM 923 N N . PHE A 1 117 ? 18.336 -4.434 -28.001 1.00 96.31 117 PHE A N 1
ATOM 924 C CA . PHE A 1 117 ? 19.327 -5.009 -27.086 1.00 96.31 117 PHE A CA 1
ATOM 925 C C . PHE A 1 117 ? 19.186 -6.529 -26.918 1.00 96.31 117 PHE A C 1
ATOM 927 O O . PHE A 1 117 ? 19.959 -7.132 -26.178 1.00 96.31 117 PHE A O 1
ATOM 934 N N . GLY A 1 118 ? 18.238 -7.158 -27.623 1.00 95.31 118 GLY A N 1
ATOM 935 C CA . GLY A 1 118 ? 18.096 -8.613 -27.681 1.00 95.31 118 GLY A CA 1
ATOM 936 C C . GLY A 1 118 ? 17.666 -9.257 -26.364 1.00 95.31 118 GLY A C 1
ATOM 937 O O . GLY A 1 118 ? 18.002 -10.414 -26.123 1.00 95.31 118 GLY A O 1
ATOM 938 N N . VAL A 1 119 ? 16.966 -8.521 -25.496 1.00 97.19 119 VAL A N 1
ATOM 939 C CA . VAL A 1 119 ? 16.442 -9.070 -24.239 1.00 97.19 119 VAL A CA 1
ATOM 940 C C . VAL A 1 119 ? 15.247 -9.973 -24.525 1.00 97.19 119 VAL A C 1
ATOM 942 O O . VAL A 1 119 ? 14.245 -9.518 -25.067 1.00 97.19 119 VAL A O 1
ATOM 945 N N . ASP A 1 120 ? 15.331 -11.234 -24.114 1.00 96.75 120 ASP A N 1
ATOM 946 C CA . ASP A 1 120 ? 14.289 -12.247 -24.310 1.00 96.75 120 ASP A CA 1
ATOM 947 C C . ASP A 1 120 ? 13.601 -12.687 -23.005 1.00 96.75 120 ASP A C 1
ATOM 949 O O . ASP A 1 120 ? 12.544 -13.317 -23.054 1.00 96.75 120 ASP A O 1
ATOM 953 N N . ASP A 1 121 ? 14.155 -12.335 -21.838 1.00 98.12 121 ASP A N 1
ATOM 954 C CA . ASP A 1 121 ? 13.601 -12.704 -20.534 1.00 98.12 121 ASP A CA 1
ATOM 955 C C . ASP A 1 121 ? 12.294 -11.937 -20.230 1.00 98.12 121 ASP A C 1
ATOM 957 O O . ASP A 1 121 ? 12.323 -10.720 -19.990 1.00 98.12 121 ASP A O 1
ATOM 961 N N . PRO A 1 122 ? 11.133 -12.623 -20.151 1.00 97.81 122 PRO A N 1
ATOM 962 C CA . PRO A 1 122 ? 9.856 -11.967 -19.890 1.00 97.81 122 PRO A CA 1
ATOM 963 C C . PRO A 1 122 ? 9.793 -11.267 -18.530 1.00 97.81 122 PRO A C 1
ATOM 965 O O . PRO A 1 122 ? 9.075 -10.281 -18.400 1.00 97.81 122 PRO A O 1
ATOM 968 N N . GLN A 1 123 ? 10.530 -11.740 -17.520 1.00 98.00 123 GLN A N 1
ATOM 969 C CA . GLN A 1 123 ? 10.568 -11.119 -16.193 1.00 98.00 123 GLN A CA 1
ATOM 970 C C . GLN A 1 123 ? 11.222 -9.732 -16.253 1.00 98.00 123 GLN A C 1
ATOM 972 O O . GLN A 1 123 ? 10.728 -8.789 -15.635 1.00 98.00 123 GLN A O 1
ATOM 977 N N . VAL A 1 124 ? 12.298 -9.599 -17.033 1.00 98.75 124 VAL A N 1
ATOM 978 C CA . VAL A 1 124 ? 12.994 -8.326 -17.270 1.00 98.75 124 VAL A CA 1
ATOM 979 C C . VAL A 1 124 ? 12.107 -7.382 -18.082 1.00 98.75 124 VAL A C 1
ATOM 981 O O . VAL A 1 124 ? 11.881 -6.241 -17.676 1.00 98.75 124 VAL A O 1
ATOM 984 N N . LEU A 1 125 ? 11.545 -7.868 -19.193 1.00 98.75 125 LEU A N 1
ATOM 985 C CA . LEU A 1 125 ? 10.676 -7.079 -20.073 1.00 98.75 125 LEU A CA 1
ATOM 986 C C . LEU A 1 125 ? 9.389 -6.616 -19.368 1.00 98.75 125 LEU A C 1
ATOM 988 O O . LEU A 1 125 ? 8.949 -5.480 -19.557 1.00 98.75 125 LEU A O 1
ATOM 992 N N . ASP A 1 126 ? 8.766 -7.463 -18.547 1.00 98.38 126 ASP A N 1
ATOM 993 C CA . ASP A 1 126 ? 7.577 -7.102 -17.768 1.00 98.38 126 ASP A CA 1
ATOM 994 C C . ASP A 1 126 ? 7.881 -6.031 -16.720 1.00 98.38 126 ASP A C 1
ATOM 996 O O . ASP A 1 126 ? 7.087 -5.100 -16.565 1.00 98.38 126 ASP A O 1
ATOM 1000 N N . ALA A 1 127 ? 9.027 -6.117 -16.043 1.00 98.69 127 ALA A N 1
ATOM 1001 C CA . ALA A 1 127 ? 9.430 -5.112 -15.067 1.00 98.69 127 ALA A CA 1
ATOM 1002 C C . ALA A 1 127 ? 9.675 -3.750 -15.721 1.00 98.69 127 ALA A C 1
ATOM 1004 O O . ALA A 1 127 ? 9.169 -2.745 -15.226 1.00 98.69 127 ALA A O 1
ATOM 1005 N N . ILE A 1 128 ? 10.357 -3.720 -16.873 1.00 98.75 128 ILE A N 1
ATOM 1006 C CA . ILE A 1 128 ? 10.527 -2.497 -17.673 1.00 98.75 128 ILE A CA 1
ATOM 1007 C C . ILE A 1 128 ? 9.159 -1.922 -18.058 1.00 98.75 128 ILE A C 1
ATOM 1009 O O . ILE A 1 128 ? 8.921 -0.731 -17.884 1.00 98.75 128 ILE A O 1
ATOM 1013 N N . ALA A 1 129 ? 8.231 -2.767 -18.513 1.00 98.38 129 ALA A N 1
ATOM 1014 C CA . ALA A 1 129 ? 6.918 -2.345 -18.999 1.00 98.38 129 ALA A CA 1
ATOM 1015 C C . ALA A 1 129 ? 5.994 -1.741 -17.931 1.00 98.38 129 ALA A C 1
ATOM 1017 O O . ALA A 1 129 ? 4.991 -1.119 -18.286 1.00 98.38 129 ALA A O 1
ATOM 1018 N N . CYS A 1 130 ? 6.291 -1.950 -16.645 1.00 98.19 130 CYS A N 1
ATOM 1019 C CA . CYS A 1 130 ? 5.483 -1.447 -15.538 1.00 98.19 130 CYS A CA 1
ATOM 1020 C C . CYS A 1 130 ? 6.280 -0.665 -14.481 1.00 98.19 130 CYS A C 1
ATOM 1022 O O . CYS A 1 130 ? 5.749 -0.395 -13.407 1.00 98.19 130 CYS A O 1
ATOM 1024 N N . HIS A 1 131 ? 7.524 -0.262 -14.748 1.00 98.25 131 HIS A N 1
ATOM 1025 C CA . HIS A 1 131 ? 8.358 0.414 -13.745 1.00 98.25 131 HIS A CA 1
ATOM 1026 C C . HIS A 1 131 ? 7.822 1.808 -13.338 1.00 98.25 131 HIS A C 1
ATOM 1028 O O . HIS A 1 131 ? 8.130 2.300 -12.248 1.00 98.25 131 HIS A O 1
ATOM 1034 N N . THR A 1 132 ? 6.999 2.456 -14.174 1.00 96.81 132 THR A N 1
ATOM 1035 C CA . THR A 1 132 ? 6.413 3.771 -13.864 1.00 96.81 132 THR A CA 1
ATOM 1036 C C . THR A 1 132 ? 5.096 3.638 -13.109 1.00 96.81 132 THR A C 1
ATOM 1038 O O . THR A 1 132 ? 4.864 4.349 -12.133 1.00 96.81 132 THR A O 1
ATOM 1041 N N . THR A 1 133 ? 4.207 2.749 -13.565 1.00 97.25 133 THR A N 1
ATOM 1042 C CA . THR A 1 133 ? 2.825 2.653 -13.053 1.00 97.25 133 THR A CA 1
ATOM 1043 C C . THR A 1 133 ? 2.588 1.484 -12.110 1.00 97.25 133 THR A C 1
ATOM 1045 O O . THR A 1 133 ? 1.551 1.443 -11.453 1.00 97.25 133 THR A O 1
ATOM 1048 N N . LEU A 1 134 ? 3.505 0.517 -12.077 1.00 98.31 134 LEU A N 1
ATOM 1049 C CA . LEU A 1 134 ? 3.267 -0.845 -11.609 1.00 98.31 134 LEU A CA 1
ATOM 1050 C C . LEU A 1 134 ? 2.080 -1.498 -12.349 1.00 98.31 134 LEU A C 1
ATOM 1052 O O . LEU A 1 134 ? 1.533 -0.957 -13.318 1.00 98.31 134 LEU A O 1
ATOM 1056 N N . ARG A 1 135 ? 1.710 -2.704 -11.920 1.00 96.88 135 ARG A N 1
ATOM 1057 C CA . ARG A 1 135 ? 0.548 -3.460 -12.392 1.00 96.88 135 ARG A CA 1
ATOM 1058 C C . ARG A 1 135 ? -0.095 -4.232 -11.241 1.00 96.88 135 ARG A C 1
ATOM 1060 O O . ARG A 1 135 ? 0.568 -4.565 -10.258 1.00 96.88 135 ARG A O 1
ATOM 1067 N N . ALA A 1 136 ? -1.377 -4.563 -11.373 1.00 95.31 136 ALA A N 1
ATOM 1068 C CA . ALA A 1 136 ? -1.999 -5.546 -10.489 1.00 95.31 136 ALA A CA 1
ATOM 1069 C C . ALA A 1 136 ? -1.249 -6.884 -10.571 1.00 95.31 136 ALA A C 1
ATOM 1071 O O . ALA A 1 136 ? -0.746 -7.251 -11.634 1.00 95.31 136 ALA A O 1
ATOM 1072 N N . LYS A 1 137 ? -1.181 -7.614 -9.449 1.00 96.00 137 LYS A N 1
ATOM 1073 C CA . LYS A 1 137 ? -0.438 -8.885 -9.342 1.00 96.00 137 LYS A CA 1
ATOM 1074 C C . LYS A 1 137 ? 1.056 -8.766 -9.695 1.00 96.00 137 LYS A C 1
ATOM 1076 O O . LYS A 1 137 ? 1.657 -9.751 -10.116 1.00 96.00 137 LYS A O 1
ATOM 1081 N N . ALA A 1 138 ? 1.653 -7.581 -9.521 1.00 97.31 138 ALA A N 1
ATOM 1082 C CA . ALA A 1 138 ? 3.079 -7.362 -9.749 1.00 97.31 138 ALA A CA 1
ATOM 1083 C C . ALA A 1 138 ? 3.944 -8.365 -8.975 1.00 97.31 138 ALA A C 1
ATOM 1085 O O . ALA A 1 138 ? 3.728 -8.615 -7.781 1.00 97.31 138 ALA A O 1
ATOM 1086 N N . THR A 1 139 ? 4.939 -8.921 -9.665 1.00 98.00 139 THR A N 1
ATOM 1087 C CA . THR A 1 139 ? 5.891 -9.856 -9.067 1.00 98.00 139 THR A CA 1
ATOM 1088 C C . THR A 1 139 ? 6.814 -9.130 -8.090 1.00 98.00 139 THR A C 1
ATOM 1090 O O . THR A 1 139 ? 6.928 -7.903 -8.104 1.00 98.00 139 THR A O 1
ATOM 1093 N N . ARG A 1 140 ? 7.523 -9.882 -7.238 1.00 98.00 140 ARG A N 1
ATOM 1094 C CA . ARG A 1 140 ? 8.576 -9.296 -6.395 1.00 98.00 140 ARG A CA 1
ATOM 1095 C C . ARG A 1 140 ? 9.629 -8.579 -7.248 1.00 98.00 140 ARG A C 1
ATOM 1097 O O . ARG A 1 140 ? 10.053 -7.496 -6.878 1.00 98.00 140 ARG A O 1
ATOM 1104 N N . PHE A 1 141 ? 9.983 -9.146 -8.402 1.00 98.62 141 PHE A N 1
ATOM 1105 C CA . PHE A 1 141 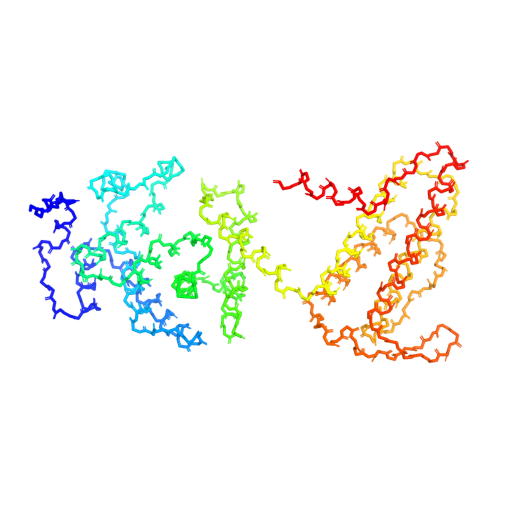? 10.936 -8.555 -9.341 1.00 98.62 141 PHE A CA 1
ATOM 1106 C C . PHE A 1 141 ? 10.432 -7.214 -9.908 1.00 98.62 141 PHE A C 1
ATOM 1108 O O . PHE A 1 141 ? 11.160 -6.226 -9.862 1.00 98.62 141 PHE A O 1
ATOM 1115 N N . ASP A 1 142 ? 9.164 -7.140 -10.335 1.00 98.69 142 ASP A N 1
ATOM 1116 C CA . ASP A 1 142 ? 8.542 -5.895 -10.821 1.00 98.69 142 ASP A CA 1
ATOM 1117 C C . ASP A 1 142 ? 8.642 -4.784 -9.760 1.00 98.69 142 ASP A C 1
ATOM 1119 O O . ASP A 1 142 ? 9.024 -3.652 -10.055 1.00 98.69 142 ASP A O 1
ATOM 1123 N N . LYS A 1 143 ? 8.341 -5.128 -8.498 1.00 98.62 143 LYS A N 1
ATOM 1124 C CA . LYS A 1 143 ? 8.395 -4.208 -7.353 1.00 98.62 143 LYS A CA 1
ATOM 1125 C C . LYS A 1 143 ? 9.817 -3.718 -7.063 1.00 98.62 143 LYS A C 1
ATOM 1127 O O . LYS A 1 143 ? 9.978 -2.554 -6.707 1.00 98.62 143 LYS A O 1
ATOM 1132 N N . VAL A 1 144 ? 10.835 -4.570 -7.229 1.00 98.62 144 VAL A N 1
ATOM 1133 C CA . VAL A 1 144 ? 12.248 -4.183 -7.063 1.00 98.62 144 VAL A CA 1
ATOM 1134 C C . VAL A 1 144 ? 12.623 -3.084 -8.054 1.00 98.62 144 VAL A C 1
ATOM 1136 O O . VAL A 1 144 ? 13.117 -2.043 -7.629 1.00 98.62 144 VAL A O 1
ATOM 1139 N N . VAL A 1 145 ? 12.352 -3.281 -9.348 1.00 98.56 145 VAL A N 1
ATOM 1140 C CA . VAL A 1 145 ? 12.683 -2.291 -10.391 1.00 98.56 145 VAL A CA 1
ATOM 1141 C C . VAL A 1 145 ? 11.859 -1.015 -10.205 1.00 98.56 145 VAL A C 1
ATOM 1143 O O . VAL A 1 145 ? 12.408 0.085 -10.231 1.00 98.56 145 VAL A O 1
ATOM 1146 N N . PHE A 1 146 ? 10.561 -1.158 -9.922 1.00 98.62 146 PHE A N 1
ATOM 1147 C CA . PHE A 1 146 ? 9.661 -0.038 -9.645 1.00 98.62 146 PHE A CA 1
ATOM 1148 C C . PHE A 1 146 ? 10.158 0.848 -8.495 1.00 98.62 146 PHE A C 1
ATOM 1150 O O . PHE A 1 146 ? 10.175 2.070 -8.636 1.00 98.62 146 PHE A O 1
ATOM 1157 N N . ILE A 1 147 ? 10.563 0.249 -7.366 1.00 98.06 147 ILE A N 1
ATOM 1158 C CA . ILE A 1 147 ? 11.042 0.985 -6.186 1.00 98.06 147 ILE A CA 1
ATOM 1159 C C . ILE A 1 147 ? 12.439 1.547 -6.397 1.00 98.06 147 ILE A C 1
ATOM 1161 O O . ILE A 1 147 ? 12.679 2.685 -5.996 1.00 98.06 147 ILE A O 1
ATOM 1165 N N . ALA A 1 148 ? 13.335 0.788 -7.034 1.00 97.88 148 ALA A N 1
ATOM 1166 C CA . ALA A 1 148 ? 14.684 1.243 -7.349 1.00 97.88 148 ALA A CA 1
ATOM 1167 C C . ALA A 1 148 ? 14.666 2.564 -8.124 1.00 97.88 148 ALA A C 1
ATOM 1169 O O . ALA A 1 148 ? 15.412 3.474 -7.772 1.00 97.88 148 ALA A O 1
ATOM 1170 N N . ASP A 1 149 ? 13.762 2.688 -9.101 1.00 97.38 149 ASP A N 1
ATOM 1171 C CA . ASP A 1 149 ? 13.575 3.925 -9.854 1.00 97.38 149 ASP A CA 1
ATOM 1172 C C . ASP A 1 149 ? 13.173 5.093 -8.943 1.00 97.38 149 ASP A C 1
ATOM 1174 O O . ASP A 1 149 ? 13.790 6.148 -8.997 1.00 97.38 149 ASP A O 1
ATOM 1178 N N . LYS A 1 150 ? 12.221 4.909 -8.017 1.00 94.69 150 LYS A N 1
ATOM 1179 C CA . LYS A 1 150 ? 11.748 6.005 -7.144 1.00 94.69 150 LYS A CA 1
ATOM 1180 C C . LYS A 1 150 ? 12.773 6.440 -6.099 1.00 94.69 150 LYS A C 1
ATOM 1182 O O . LYS A 1 150 ? 12.876 7.627 -5.804 1.00 94.69 150 LYS A O 1
ATOM 1187 N N . VAL A 1 151 ? 13.538 5.507 -5.529 1.00 92.62 151 VAL A N 1
ATOM 1188 C CA . VAL A 1 151 ? 14.538 5.842 -4.498 1.00 92.62 151 VAL A CA 1
ATOM 1189 C C . VAL A 1 151 ? 15.838 6.405 -5.074 1.00 92.62 151 VAL A C 1
ATOM 1191 O O . VAL A 1 151 ? 16.641 6.927 -4.302 1.00 92.62 151 VAL A O 1
ATOM 1194 N N . ALA A 1 152 ? 16.044 6.315 -6.391 1.00 88.06 152 ALA A N 1
ATOM 1195 C CA . ALA A 1 152 ? 17.211 6.854 -7.087 1.00 88.06 152 ALA A CA 1
ATOM 1196 C C . ALA A 1 152 ? 17.125 8.364 -7.382 1.00 88.06 152 ALA A C 1
ATOM 1198 O O . ALA A 1 152 ? 18.119 8.949 -7.810 1.00 88.06 152 ALA A O 1
ATOM 1199 N N . TRP A 1 153 ? 15.969 8.999 -7.150 1.00 77.44 153 TRP A N 1
ATOM 1200 C CA . TRP A 1 153 ? 15.762 10.423 -7.421 1.00 77.44 153 TRP A CA 1
ATOM 1201 C C . TRP A 1 153 ? 16.629 11.319 -6.528 1.00 77.44 153 TRP A C 1
ATOM 1203 O O . TRP A 1 153 ? 16.705 11.137 -5.307 1.00 77.44 153 TRP A O 1
ATOM 1213 N N . ASP A 1 154 ? 17.229 12.335 -7.149 1.00 61.31 154 ASP A N 1
ATOM 1214 C CA . ASP A 1 154 ? 17.930 13.414 -6.454 1.00 61.31 154 ASP A CA 1
ATOM 1215 C C . ASP A 1 154 ? 16.938 14.247 -5.621 1.00 61.31 154 ASP A C 1
ATOM 1217 O O . ASP A 1 154 ? 15.764 14.353 -5.968 1.00 61.31 154 ASP A O 1
ATOM 1221 N N . HIS A 1 155 ? 17.395 14.822 -4.502 1.00 62.69 155 HIS A N 1
ATOM 1222 C CA . HIS A 1 155 ? 16.564 15.556 -3.523 1.00 62.69 155 HIS A CA 1
ATOM 1223 C C . HIS A 1 155 ? 15.525 14.726 -2.770 1.00 62.69 155 HIS A C 1
ATOM 1225 O O . HIS A 1 155 ? 14.661 15.262 -2.083 1.00 62.69 155 HIS A O 1
ATOM 1231 N N . ALA A 1 156 ? 15.615 13.403 -2.815 1.00 57.22 156 ALA A N 1
ATOM 1232 C CA . ALA A 1 156 ? 14.677 12.563 -2.089 1.00 57.22 156 ALA A CA 1
ATOM 1233 C C . ALA A 1 156 ? 14.679 12.768 -0.560 1.00 57.22 156 ALA A C 1
ATOM 1235 O O . ALA A 1 156 ? 13.697 12.426 0.090 1.00 57.22 156 ALA A O 1
ATOM 1236 N N . GLU A 1 157 ? 15.744 13.336 0.011 1.00 59.62 157 GLU A N 1
ATOM 1237 C CA . GLU A 1 157 ? 15.786 13.757 1.420 1.00 59.62 157 GLU A CA 1
ATOM 1238 C C . GLU A 1 157 ? 14.742 14.845 1.739 1.00 59.62 157 GLU A C 1
ATOM 1240 O O . GLU A 1 157 ? 14.263 14.928 2.869 1.00 59.62 157 GLU A O 1
ATOM 1245 N N . GLU A 1 158 ? 14.321 15.621 0.735 1.00 67.25 158 GLU A N 1
ATOM 1246 C CA . GLU A 1 158 ? 13.299 16.673 0.831 1.00 67.25 158 GLU A CA 1
ATOM 1247 C C . GLU A 1 158 ? 11.865 16.107 0.797 1.00 67.25 158 GLU A C 1
ATOM 1249 O O . GLU A 1 158 ? 10.881 16.829 0.986 1.00 67.25 158 GLU A O 1
ATOM 1254 N N . HIS A 1 159 ? 11.718 14.797 0.580 1.00 80.00 159 HIS A N 1
ATOM 1255 C CA . HIS A 1 159 ? 10.434 14.125 0.442 1.00 80.00 159 HIS A CA 1
ATOM 1256 C C . HIS A 1 159 ? 10.264 13.033 1.502 1.00 80.00 159 HIS A C 1
ATOM 1258 O O . HIS A 1 159 ? 10.756 11.917 1.355 1.00 80.00 159 HIS A O 1
ATOM 1264 N N . ALA A 1 160 ? 9.478 13.327 2.543 1.00 86.19 160 ALA A N 1
ATOM 1265 C CA . ALA A 1 160 ? 9.238 12.412 3.666 1.00 86.19 160 ALA A CA 1
ATOM 1266 C C . ALA A 1 160 ? 8.826 10.987 3.233 1.00 86.19 160 ALA A C 1
ATOM 1268 O O . ALA A 1 160 ? 9.318 10.014 3.795 1.00 86.19 160 ALA A O 1
ATOM 1269 N N . TYR A 1 161 ? 8.000 10.859 2.186 1.00 89.00 161 TYR A N 1
ATOM 1270 C CA . TYR A 1 161 ? 7.559 9.554 1.680 1.00 89.00 161 TYR A CA 1
ATOM 1271 C C . TYR A 1 161 ? 8.696 8.728 1.047 1.00 89.00 161 TYR A C 1
ATOM 1273 O O . TYR A 1 161 ? 8.655 7.504 1.103 1.00 89.00 161 TYR A O 1
ATOM 1281 N N . LEU A 1 162 ? 9.727 9.355 0.462 1.00 91.25 162 LEU A N 1
ATOM 1282 C CA . LEU A 1 162 ? 10.883 8.634 -0.092 1.00 91.25 162 LEU A CA 1
ATOM 1283 C C . LEU A 1 162 ? 11.809 8.128 1.019 1.00 91.25 162 LEU A C 1
ATOM 1285 O O . LEU A 1 162 ? 12.379 7.046 0.888 1.00 91.25 162 LEU A O 1
ATOM 1289 N N . ASN A 1 163 ? 11.924 8.871 2.123 1.00 90.25 163 ASN A N 1
ATOM 1290 C CA . ASN A 1 163 ? 12.653 8.416 3.309 1.00 90.25 163 ASN A CA 1
ATOM 1291 C C . ASN A 1 163 ? 11.956 7.212 3.958 1.00 90.25 163 ASN A C 1
ATOM 1293 O O . ASN A 1 163 ? 12.615 6.218 4.254 1.00 90.25 163 ASN A O 1
ATOM 1297 N N . GLU A 1 164 ? 10.627 7.260 4.078 1.00 93.06 164 GLU A N 1
ATOM 1298 C CA . GLU A 1 164 ? 9.814 6.131 4.548 1.00 93.06 164 GLU A CA 1
ATOM 1299 C C . GLU A 1 164 ? 9.978 4.896 3.644 1.00 93.06 164 GLU A C 1
ATOM 1301 O O . GLU A 1 164 ? 10.227 3.797 4.133 1.00 93.06 164 GLU A O 1
ATOM 1306 N N . ILE A 1 165 ? 9.935 5.070 2.316 1.00 95.56 165 ILE A N 1
ATOM 1307 C CA . ILE A 1 165 ? 10.173 3.978 1.355 1.00 95.56 165 ILE A CA 1
ATOM 1308 C C . ILE A 1 165 ? 11.550 3.345 1.566 1.00 95.56 165 ILE A C 1
ATOM 1310 O O . ILE A 1 165 ? 11.654 2.120 1.573 1.00 95.56 165 ILE A O 1
ATOM 1314 N N . ARG A 1 166 ? 12.610 4.145 1.739 1.00 93.56 166 ARG A N 1
ATOM 1315 C CA . ARG A 1 166 ? 13.969 3.622 1.970 1.00 93.56 166 ARG A CA 1
ATOM 1316 C C . ARG A 1 166 ? 14.060 2.825 3.261 1.00 93.56 166 ARG A C 1
ATOM 1318 O O . ARG A 1 166 ? 14.596 1.722 3.235 1.00 93.56 166 ARG A O 1
ATOM 1325 N N . GLN A 1 167 ? 13.504 3.360 4.344 1.00 94.06 167 GLN A N 1
ATOM 1326 C CA . GLN A 1 167 ? 13.474 2.678 5.632 1.00 94.06 167 GLN A CA 1
ATOM 1327 C C . GLN A 1 167 ? 12.764 1.323 5.514 1.00 94.06 167 GLN A C 1
ATOM 1329 O O . GLN A 1 167 ? 13.351 0.297 5.843 1.00 94.06 167 GLN A O 1
ATOM 1334 N N . LEU A 1 168 ? 11.555 1.299 4.943 1.00 96.06 168 LEU A N 1
ATOM 1335 C CA . LEU A 1 168 ? 10.794 0.063 4.744 1.00 96.06 168 LEU A CA 1
ATOM 1336 C C . LEU A 1 168 ? 11.537 -0.938 3.852 1.00 96.06 168 LEU A C 1
ATOM 1338 O O . LEU A 1 168 ? 11.504 -2.141 4.104 1.00 96.06 168 LEU A O 1
ATOM 1342 N N . VAL A 1 169 ? 12.224 -0.467 2.806 1.00 96.44 169 VAL A N 1
ATOM 1343 C CA . VAL A 1 169 ? 13.054 -1.323 1.948 1.00 96.44 169 VAL A CA 1
ATOM 1344 C C . VAL A 1 169 ? 14.179 -1.978 2.748 1.00 96.44 169 VAL A C 1
ATOM 1346 O O . VAL A 1 169 ? 14.407 -3.176 2.572 1.00 96.44 169 VAL A O 1
ATOM 1349 N N . ASP A 1 170 ? 14.853 -1.227 3.615 1.00 94.38 170 ASP A N 1
ATOM 1350 C CA . ASP A 1 170 ? 15.985 -1.711 4.410 1.00 94.38 170 ASP A CA 1
ATOM 1351 C C . ASP A 1 170 ? 15.545 -2.619 5.575 1.00 94.38 170 ASP A C 1
ATOM 1353 O O . ASP A 1 170 ? 16.279 -3.529 5.955 1.00 94.38 170 ASP A O 1
ATOM 1357 N N . GLU A 1 171 ? 14.320 -2.442 6.076 1.00 94.88 171 GLU A N 1
ATOM 1358 C CA . GLU A 1 171 ? 13.686 -3.287 7.102 1.00 94.88 171 GLU A CA 1
ATOM 1359 C C . GLU A 1 171 ? 13.066 -4.585 6.541 1.00 94.88 171 GLU A C 1
ATOM 1361 O O . GLU A 1 171 ? 12.598 -5.434 7.299 1.00 94.88 171 GLU A O 1
ATOM 1366 N N . GLY A 1 172 ? 13.075 -4.787 5.218 1.00 93.88 172 GLY A N 1
ATOM 1367 C CA . GLY A 1 172 ? 12.535 -5.998 4.585 1.00 93.88 172 GLY A CA 1
ATOM 1368 C C . GLY A 1 172 ? 11.038 -5.932 4.241 1.00 93.88 172 GLY A C 1
ATOM 1369 O O . GLY A 1 172 ? 10.396 -6.965 4.035 1.00 93.88 172 GLY A O 1
ATOM 1370 N N . HIS A 1 173 ? 10.464 -4.733 4.140 1.00 95.31 173 HIS A N 1
ATOM 1371 C CA . HIS A 1 173 ? 9.043 -4.471 3.904 1.00 95.31 173 HIS A CA 1
ATOM 1372 C C . HIS A 1 173 ? 8.728 -3.904 2.499 1.00 95.31 173 HIS A C 1
ATOM 1374 O O . HIS A 1 173 ? 7.990 -2.927 2.364 1.00 95.31 173 HIS A O 1
ATOM 1380 N N . LEU A 1 174 ? 9.218 -4.544 1.423 1.00 97.06 174 LEU A N 1
ATOM 1381 C CA . LEU A 1 174 ? 9.033 -4.089 0.026 1.00 97.06 174 LEU A CA 1
ATOM 1382 C C . LEU A 1 174 ? 7.577 -3.785 -0.357 1.00 97.06 174 LEU A C 1
ATOM 1384 O O . LEU A 1 174 ? 7.306 -2.772 -0.996 1.00 97.06 174 LEU A O 1
ATOM 1388 N N . ASP A 1 175 ? 6.629 -4.638 0.032 1.00 96.69 175 ASP A N 1
ATOM 1389 C CA . ASP A 1 175 ? 5.215 -4.439 -0.310 1.00 96.69 175 ASP A CA 1
ATOM 1390 C C . ASP A 1 175 ? 4.625 -3.199 0.373 1.00 96.69 175 ASP A C 1
ATOM 1392 O O . ASP A 1 175 ? 3.808 -2.491 -0.221 1.00 96.69 175 ASP A O 1
ATOM 1396 N N . GLN A 1 176 ? 5.076 -2.897 1.592 1.00 95.31 176 GLN A N 1
ATOM 1397 C CA . GLN A 1 176 ? 4.688 -1.677 2.295 1.00 95.31 176 GLN A CA 1
ATOM 1398 C C . GLN A 1 176 ? 5.320 -0.454 1.627 1.00 95.31 176 GLN A C 1
ATOM 1400 O O . GLN A 1 176 ? 4.615 0.518 1.368 1.00 95.31 176 GLN A O 1
ATOM 1405 N N . ALA A 1 177 ? 6.599 -0.532 1.246 1.00 97.12 177 ALA A N 1
ATOM 1406 C CA . ALA A 1 177 ? 7.295 0.535 0.527 1.00 97.12 177 ALA A CA 1
ATOM 1407 C C . ALA A 1 177 ? 6.591 0.892 -0.801 1.00 97.12 177 ALA A C 1
ATOM 1409 O O . ALA A 1 177 ? 6.365 2.062 -1.113 1.00 97.12 177 ALA A O 1
ATOM 1410 N N . VAL A 1 178 ? 6.148 -0.114 -1.559 1.00 98.06 178 VAL A N 1
ATOM 1411 C CA . VAL A 1 178 ? 5.325 0.097 -2.761 1.00 98.06 178 VAL A CA 1
ATOM 1412 C C . VAL A 1 178 ? 3.998 0.771 -2.419 1.00 98.06 178 VAL A C 1
ATOM 1414 O O . VAL A 1 178 ? 3.625 1.747 -3.073 1.00 98.06 178 VAL A O 1
ATOM 1417 N N . LEU A 1 179 ? 3.292 0.305 -1.385 1.00 97.19 179 LEU A N 1
ATOM 1418 C CA . LEU A 1 179 ? 2.032 0.916 -0.958 1.00 97.19 179 LEU A CA 1
ATOM 1419 C C . LEU A 1 179 ? 2.192 2.379 -0.523 1.00 97.19 179 LEU A C 1
ATOM 1421 O O . LEU A 1 179 ? 1.294 3.169 -0.818 1.00 97.19 179 LEU A O 1
ATOM 1425 N N . VAL A 1 180 ? 3.303 2.764 0.115 1.00 96.31 180 VAL A N 1
ATOM 1426 C CA . VAL A 1 180 ? 3.596 4.169 0.466 1.00 96.31 180 VAL A CA 1
ATOM 1427 C C . VAL A 1 180 ? 3.594 5.040 -0.787 1.00 96.31 180 VAL A C 1
ATOM 1429 O O . VAL A 1 180 ? 2.868 6.035 -0.843 1.00 96.31 180 VAL A O 1
ATOM 1432 N N . TYR A 1 181 ? 4.317 4.633 -1.836 1.00 96.81 181 TYR A N 1
ATOM 1433 C CA . TYR A 1 181 ? 4.338 5.377 -3.098 1.00 96.81 181 TYR A CA 1
ATOM 1434 C C . TYR A 1 181 ? 2.956 5.428 -3.768 1.00 96.81 181 TYR A C 1
ATOM 1436 O O . TYR A 1 181 ? 2.483 6.496 -4.163 1.00 96.81 181 TYR A O 1
ATOM 1444 N N . LEU A 1 182 ? 2.268 4.287 -3.866 1.00 96.81 182 LEU A N 1
ATOM 1445 C CA . LEU A 1 182 ? 0.941 4.218 -4.488 1.00 96.81 182 LEU A CA 1
ATOM 1446 C C . LEU A 1 182 ? -0.086 5.087 -3.743 1.00 96.81 182 LEU A C 1
ATOM 1448 O O . LEU A 1 182 ? -0.899 5.767 -4.373 1.00 96.81 182 LEU A O 1
ATOM 1452 N N . ASN A 1 183 ? -0.039 5.104 -2.408 1.00 95.25 183 ASN A N 1
ATOM 1453 C CA . ASN A 1 183 ? -0.879 5.965 -1.578 1.00 95.25 183 ASN A CA 1
ATOM 1454 C C . ASN A 1 183 ? -0.511 7.441 -1.724 1.00 95.25 183 ASN A C 1
ATOM 1456 O O . ASN A 1 183 ? -1.413 8.274 -1.782 1.00 95.25 183 ASN A O 1
ATOM 1460 N N . HIS A 1 184 ? 0.776 7.770 -1.834 1.00 94.50 184 HIS A N 1
ATOM 1461 C CA . HIS A 1 184 ? 1.222 9.136 -2.089 1.00 94.50 184 HIS A CA 1
ATOM 1462 C C . HIS A 1 184 ? 0.613 9.687 -3.388 1.00 94.50 184 HIS A C 1
ATOM 1464 O O . HIS A 1 184 ? -0.029 10.741 -3.369 1.00 94.50 184 HIS A O 1
ATOM 1470 N N . VAL A 1 185 ? 0.722 8.933 -4.489 1.00 93.69 185 VAL A N 1
ATOM 1471 C CA . VAL A 1 185 ? 0.119 9.297 -5.785 1.00 93.69 185 VAL A CA 1
ATOM 1472 C C . VAL A 1 185 ? -1.406 9.393 -5.671 1.00 93.69 185 VAL A C 1
ATOM 1474 O O . VAL A 1 185 ? -2.003 10.381 -6.102 1.00 93.69 185 VAL A O 1
ATOM 1477 N N . TRP A 1 186 ? -2.049 8.408 -5.037 1.00 93.44 186 TRP A N 1
ATOM 1478 C CA . TRP A 1 186 ? -3.501 8.397 -4.847 1.00 93.44 186 TRP A CA 1
ATOM 1479 C C . TRP A 1 186 ? -4.002 9.608 -4.057 1.00 93.44 186 TRP A C 1
ATOM 1481 O O . TRP A 1 186 ? -4.986 10.239 -4.445 1.00 93.44 186 TRP A O 1
ATOM 1491 N N . ASN A 1 187 ? -3.330 9.977 -2.970 1.00 91.62 187 ASN A N 1
ATOM 1492 C CA . ASN A 1 187 ? -3.734 11.086 -2.106 1.00 91.62 187 ASN A CA 1
ATOM 1493 C C . ASN A 1 187 ? -3.605 12.449 -2.800 1.00 91.62 187 ASN A C 1
ATOM 1495 O O . ASN A 1 187 ? -4.312 13.390 -2.443 1.00 91.62 187 ASN A O 1
ATOM 1499 N N . GLN A 1 188 ? -2.767 12.549 -3.832 1.00 91.44 188 GLN A N 1
ATOM 1500 C CA . GLN A 1 188 ? -2.593 13.764 -4.629 1.00 91.44 188 GLN A CA 1
ATOM 1501 C C . GLN A 1 188 ? -3.324 13.731 -5.975 1.00 91.44 188 GLN A C 1
ATOM 1503 O O . GLN A 1 188 ? -3.192 14.673 -6.753 1.00 91.44 188 GLN A O 1
ATOM 1508 N N . ARG A 1 189 ? -4.140 12.702 -6.248 1.00 93.06 189 ARG A N 1
ATOM 1509 C CA . ARG A 1 189 ? -4.799 12.481 -7.550 1.00 93.06 189 ARG A CA 1
ATOM 1510 C C . ARG A 1 189 ? -5.542 13.692 -8.122 1.00 93.06 189 ARG A C 1
ATOM 1512 O O . ARG A 1 189 ? -5.531 13.881 -9.328 1.00 93.06 189 ARG A O 1
ATOM 1519 N N . GLY A 1 190 ? -6.124 14.548 -7.277 1.00 89.06 190 GLY A N 1
ATOM 1520 C CA . GLY A 1 190 ? -6.807 15.774 -7.719 1.00 89.06 190 GLY A CA 1
ATOM 1521 C C . GLY A 1 190 ? -5.881 16.885 -8.240 1.00 89.06 190 GLY A C 1
ATOM 1522 O O . GLY A 1 190 ? -6.365 17.848 -8.823 1.00 89.06 190 GLY A O 1
ATOM 1523 N N . LYS A 1 191 ? -4.564 16.776 -8.022 1.00 92.50 191 LYS A N 1
ATOM 1524 C CA . LYS A 1 191 ? -3.536 17.740 -8.457 1.00 92.50 191 LYS A CA 1
ATOM 1525 C C . LYS A 1 191 ? -2.697 17.229 -9.634 1.00 92.50 191 LYS A C 1
ATOM 1527 O O . LYS A 1 191 ? -1.965 18.006 -10.242 1.00 92.50 191 LYS A O 1
ATOM 1532 N N . LEU A 1 192 ? -2.752 15.929 -9.921 1.00 90.25 192 LEU A N 1
ATOM 1533 C CA . LEU A 1 192 ? -1.928 15.286 -10.941 1.00 90.25 192 LEU A CA 1
ATOM 1534 C C . LEU A 1 192 ? -2.612 15.337 -12.307 1.00 90.25 192 LEU A C 1
ATOM 1536 O O . LEU A 1 192 ? -3.831 15.248 -12.409 1.00 90.25 192 LEU A O 1
ATOM 1540 N N . LYS A 1 193 ? -1.808 15.438 -13.371 1.00 91.12 193 LYS A N 1
ATOM 1541 C CA . LYS A 1 193 ? -2.311 15.417 -14.755 1.00 91.12 193 LYS A CA 1
ATOM 1542 C C . LYS A 1 193 ? -2.91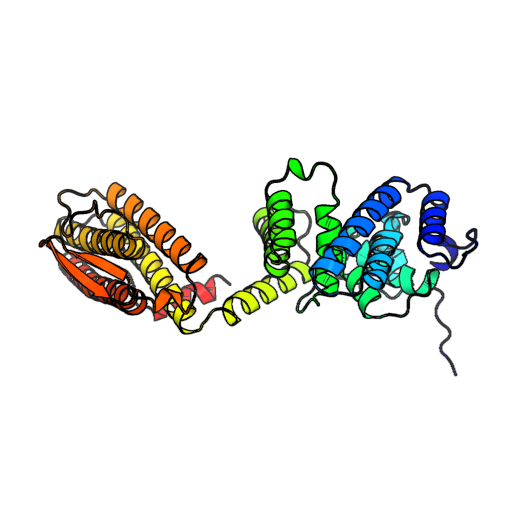0 14.064 -15.141 1.00 91.12 193 LYS A C 1
ATOM 1544 O O . LYS A 1 193 ? -3.821 14.019 -15.957 1.00 91.12 193 LYS A O 1
ATOM 1549 N N . LEU A 1 194 ? -2.373 12.981 -14.579 1.00 93.25 194 LEU A N 1
ATOM 1550 C CA . LEU A 1 194 ? -2.825 11.616 -14.813 1.00 93.25 194 LEU A CA 1
ATOM 1551 C C . LEU A 1 194 ? -2.526 10.753 -13.583 1.00 93.25 194 LEU A C 1
ATOM 1553 O O . LEU A 1 194 ? -1.424 10.805 -13.038 1.00 93.25 194 LEU A O 1
ATOM 1557 N N . VAL A 1 195 ? -3.489 9.913 -13.205 1.00 94.50 195 VAL A N 1
ATOM 1558 C CA . VAL A 1 195 ? -3.272 8.739 -12.355 1.00 94.50 195 VAL A CA 1
ATOM 1559 C C . VAL A 1 195 ? -3.691 7.524 -13.169 1.00 94.50 195 VAL A C 1
ATOM 1561 O O . VAL A 1 195 ? -4.877 7.290 -13.368 1.00 94.50 195 VAL A O 1
ATOM 1564 N N . HIS A 1 196 ? -2.701 6.802 -13.689 1.00 96.50 196 HIS A N 1
ATOM 1565 C CA . HIS A 1 196 ? -2.916 5.738 -14.666 1.00 96.50 196 HIS A CA 1
ATOM 1566 C C . HIS A 1 196 ? -3.716 4.572 -14.078 1.00 96.50 196 HIS A C 1
ATOM 1568 O O . HIS A 1 196 ? -3.502 4.174 -12.927 1.00 96.50 196 HIS A O 1
ATOM 1574 N N . SER A 1 197 ? -4.573 3.960 -14.890 1.00 96.31 197 SER A N 1
ATOM 1575 C CA . SER A 1 197 ? -5.453 2.866 -14.481 1.00 96.31 197 SER A CA 1
ATOM 1576 C C . SER A 1 197 ? -4.695 1.658 -13.904 1.00 96.31 197 SER A C 1
ATOM 1578 O O . SER A 1 197 ? -5.087 1.133 -12.862 1.00 96.31 197 SER A O 1
ATOM 1580 N N . SER A 1 198 ? -3.551 1.273 -14.487 1.00 97.06 198 SER A N 1
ATOM 1581 C CA . SER A 1 198 ? -2.660 0.236 -13.922 1.00 97.06 198 SER A CA 1
ATOM 1582 C C . SER A 1 198 ? -2.197 0.533 -12.493 1.00 97.06 198 SER A C 1
ATOM 1584 O O . SER A 1 198 ? -2.110 -0.393 -11.689 1.00 97.06 198 SER A O 1
ATOM 1586 N N . LEU A 1 199 ? -1.934 1.802 -12.155 1.00 97.56 199 LEU A N 1
ATOM 1587 C CA . LEU A 1 199 ? -1.507 2.203 -10.810 1.00 97.56 199 LEU A CA 1
ATOM 1588 C C . LEU A 1 199 ? -2.659 2.052 -9.817 1.00 97.56 199 LEU A C 1
ATOM 1590 O O . LEU A 1 199 ? -2.475 1.517 -8.723 1.00 97.56 199 LEU A O 1
ATOM 1594 N N . ILE A 1 200 ? -3.862 2.468 -10.221 1.00 95.56 200 ILE A N 1
ATOM 1595 C CA . ILE A 1 200 ? -5.087 2.312 -9.425 1.00 95.56 200 ILE A CA 1
ATOM 1596 C C . ILE A 1 200 ? -5.340 0.827 -9.143 1.00 95.56 200 ILE A C 1
ATOM 1598 O O . ILE A 1 200 ? -5.552 0.445 -7.993 1.00 95.56 200 ILE A O 1
ATOM 1602 N N . GLN A 1 201 ? -5.248 -0.017 -10.172 1.00 96.56 201 GLN A N 1
ATOM 1603 C CA . GLN A 1 201 ? -5.432 -1.464 -10.045 1.00 96.56 201 GLN A CA 1
ATOM 1604 C C . GLN A 1 201 ? -4.338 -2.117 -9.190 1.00 96.56 201 GLN A C 1
ATOM 1606 O O . GLN A 1 201 ? -4.641 -2.983 -8.372 1.00 96.56 201 GLN A O 1
ATOM 1611 N N . ALA A 1 202 ? -3.075 -1.699 -9.338 1.00 97.62 202 ALA A N 1
ATOM 1612 C CA . ALA A 1 202 ? -1.975 -2.175 -8.501 1.00 97.62 202 ALA A CA 1
ATOM 1613 C C . ALA A 1 202 ? -2.224 -1.850 -7.025 1.00 97.62 202 ALA A C 1
ATOM 1615 O O . ALA A 1 202 ? -2.105 -2.726 -6.168 1.00 97.62 202 ALA A O 1
ATOM 1616 N N . ARG A 1 203 ? -2.639 -0.613 -6.737 1.00 97.31 203 ARG A N 1
ATOM 1617 C CA . ARG A 1 203 ? -2.964 -0.163 -5.383 1.00 97.31 203 ARG A CA 1
ATOM 1618 C C . ARG A 1 203 ? -4.122 -0.954 -4.784 1.00 97.31 203 ARG A C 1
ATOM 1620 O O . ARG A 1 203 ? -3.981 -1.449 -3.671 1.00 97.31 203 ARG A O 1
ATOM 1627 N N . ALA A 1 204 ? -5.234 -1.079 -5.509 1.00 92.50 204 ALA A N 1
ATOM 1628 C CA . ALA A 1 204 ? -6.403 -1.831 -5.053 1.00 92.50 204 ALA A CA 1
ATOM 1629 C C . ALA A 1 204 ? -6.029 -3.284 -4.729 1.00 92.50 204 ALA A C 1
ATOM 1631 O O . ALA A 1 204 ? -6.252 -3.742 -3.613 1.00 92.50 204 ALA A O 1
ATOM 1632 N N . TYR A 1 205 ? -5.324 -3.953 -5.648 1.00 93.94 205 TYR A N 1
ATOM 1633 C CA . TYR A 1 205 ? -4.855 -5.320 -5.440 1.00 93.94 205 TYR A CA 1
ATOM 1634 C C . TYR A 1 205 ? -3.974 -5.453 -4.190 1.00 93.94 205 TYR A C 1
ATOM 1636 O O . TYR A 1 205 ? -4.137 -6.385 -3.411 1.00 93.94 205 TYR A O 1
ATOM 1644 N N . MET A 1 206 ? -3.034 -4.531 -3.965 1.00 94.56 206 MET A N 1
ATOM 1645 C CA . MET A 1 206 ? -2.154 -4.601 -2.794 1.00 94.56 206 MET A CA 1
ATOM 1646 C C . MET A 1 206 ? -2.882 -4.326 -1.474 1.00 94.56 206 MET A C 1
ATOM 1648 O O . MET A 1 206 ? -2.524 -4.923 -0.460 1.00 94.56 206 MET A O 1
ATOM 1652 N N . LEU A 1 207 ? -3.904 -3.467 -1.474 1.00 90.25 207 LEU A N 1
ATOM 1653 C CA . LEU A 1 207 ? -4.759 -3.259 -0.304 1.00 90.25 207 LEU A CA 1
ATOM 1654 C C . LEU A 1 207 ? -5.587 -4.508 0.009 1.00 90.25 207 LEU A C 1
ATOM 1656 O O . LEU A 1 207 ? -5.596 -4.941 1.159 1.00 90.25 207 LEU A O 1
ATOM 1660 N N . GLU A 1 208 ? -6.177 -5.139 -1.008 1.00 88.06 208 GLU A N 1
ATOM 1661 C CA . GLU A 1 208 ? -6.888 -6.414 -0.854 1.00 88.06 208 GLU A CA 1
ATOM 1662 C C . GLU A 1 208 ? -5.966 -7.511 -0.310 1.00 88.06 208 GLU A C 1
ATOM 1664 O O . GLU A 1 208 ? -6.343 -8.236 0.604 1.00 88.06 208 GLU A O 1
ATOM 1669 N N . GLN A 1 209 ? -4.735 -7.627 -0.824 1.00 87.38 209 GLN A N 1
ATOM 1670 C CA . GLN A 1 209 ? -3.764 -8.599 -0.309 1.00 87.38 209 GLN A CA 1
ATOM 1671 C C . GLN A 1 209 ? -3.364 -8.299 1.139 1.00 87.38 209 GLN A C 1
ATOM 1673 O O . GLN A 1 209 ? -3.252 -9.227 1.936 1.00 87.38 209 GLN A O 1
ATOM 1678 N N . LYS A 1 210 ? -3.177 -7.020 1.497 1.00 85.56 210 LYS A N 1
ATOM 1679 C CA . LYS A 1 210 ? -2.878 -6.609 2.876 1.00 85.56 210 LYS A CA 1
ATOM 1680 C C . LYS A 1 210 ? -4.014 -7.003 3.825 1.00 85.56 210 LYS A C 1
ATOM 1682 O O . LYS A 1 210 ? -3.746 -7.537 4.896 1.00 85.56 210 LYS A O 1
ATOM 1687 N N . GLU A 1 211 ? -5.264 -6.786 3.426 1.00 79.75 211 GLU A N 1
ATOM 1688 C CA . GLU A 1 211 ? -6.440 -7.169 4.217 1.00 79.75 211 GLU A CA 1
ATOM 1689 C C . GLU A 1 211 ? -6.660 -8.693 4.256 1.00 79.75 211 GLU A C 1
ATOM 1691 O O . GLU A 1 211 ? -7.079 -9.250 5.274 1.00 79.75 211 GLU A O 1
ATOM 1696 N N . ALA A 1 212 ? -6.363 -9.397 3.162 1.00 81.50 212 ALA A N 1
ATOM 1697 C CA . ALA A 1 212 ? -6.468 -10.850 3.088 1.00 81.50 212 ALA A CA 1
ATOM 1698 C C . ALA A 1 212 ? -5.389 -11.565 3.916 1.00 81.50 212 ALA A C 1
ATOM 1700 O O . ALA A 1 212 ? -5.663 -12.635 4.457 1.00 81.50 212 ALA A O 1
ATOM 1701 N N . ALA A 1 213 ? -4.192 -10.981 4.014 1.00 81.69 213 ALA A N 1
ATOM 1702 C CA . ALA A 1 213 ? -3.079 -11.498 4.805 1.00 81.69 213 ALA A CA 1
ATOM 1703 C C . ALA A 1 213 ? -3.222 -11.220 6.312 1.00 81.69 213 ALA A C 1
ATOM 1705 O O . ALA A 1 213 ? -2.546 -11.869 7.110 1.00 81.69 213 ALA A O 1
ATOM 1706 N N . GLU A 1 214 ? -4.072 -10.269 6.715 1.00 81.25 214 GLU A N 1
ATOM 1707 C CA . GLU A 1 214 ? -4.355 -10.024 8.129 1.00 81.25 214 GLU A CA 1
ATOM 1708 C C . GLU A 1 214 ? -5.091 -11.229 8.735 1.00 81.25 214 GLU A C 1
ATOM 1710 O O . GLU A 1 214 ? -6.047 -11.753 8.154 1.00 81.25 214 GLU A O 1
ATOM 1715 N N . ASP A 1 215 ? -4.646 -11.669 9.917 1.00 88.94 215 ASP A N 1
ATOM 1716 C CA . ASP A 1 215 ? -5.280 -12.770 10.642 1.00 88.94 215 ASP A CA 1
ATOM 1717 C C . ASP A 1 215 ? -6.800 -12.537 10.767 1.00 88.94 215 ASP A C 1
ATOM 1719 O O . ASP A 1 215 ? -7.220 -11.442 11.162 1.00 88.94 215 ASP A O 1
ATOM 1723 N N . PRO A 1 216 ? -7.653 -13.536 10.464 1.00 88.50 216 PRO A N 1
ATOM 1724 C CA . PRO A 1 216 ? -9.098 -13.344 10.453 1.00 88.50 216 PRO A CA 1
ATOM 1725 C C . PRO A 1 216 ? -9.675 -12.840 11.779 1.00 88.50 216 PRO A C 1
ATOM 1727 O O . PRO A 1 216 ? -10.642 -12.076 11.758 1.00 88.50 216 PRO A O 1
ATOM 1730 N N . ALA A 1 217 ? -9.113 -13.244 12.924 1.00 87.69 217 ALA A N 1
ATOM 1731 C CA . ALA A 1 217 ? -9.585 -12.777 14.224 1.00 87.69 217 ALA A CA 1
ATOM 1732 C C . ALA A 1 217 ? -9.195 -11.311 14.444 1.00 87.69 217 ALA A C 1
ATOM 1734 O O . ALA A 1 217 ? -10.064 -10.502 14.781 1.00 87.69 217 ALA A O 1
ATOM 1735 N N . LYS A 1 218 ? -7.934 -10.949 14.164 1.00 92.38 218 LYS A N 1
ATOM 1736 C CA . LYS A 1 218 ? -7.467 -9.552 14.199 1.00 92.38 218 LYS A CA 1
ATOM 1737 C C . LYS A 1 218 ? -8.308 -8.658 13.284 1.00 92.38 218 LYS A C 1
ATOM 1739 O O . LYS A 1 218 ? -8.802 -7.623 13.729 1.00 92.38 218 LYS A O 1
ATOM 1744 N N . ARG A 1 219 ? -8.542 -9.087 12.041 1.00 90.62 219 ARG A N 1
ATOM 1745 C CA . ARG A 1 219 ? -9.346 -8.352 11.054 1.00 90.62 219 ARG A CA 1
ATOM 1746 C C . ARG A 1 219 ? -10.788 -8.147 11.516 1.00 90.62 219 ARG A C 1
ATOM 1748 O O . ARG A 1 219 ? -11.322 -7.044 11.413 1.00 90.62 219 ARG A O 1
ATOM 1755 N N . ASN A 1 220 ? -11.434 -9.190 12.039 1.00 92.19 220 ASN A N 1
ATOM 1756 C CA . ASN A 1 220 ? -12.813 -9.089 12.522 1.00 92.19 220 ASN A CA 1
ATOM 1757 C C . ASN A 1 220 ? -12.927 -8.131 13.715 1.00 92.19 220 ASN A C 1
ATOM 1759 O O . ASN A 1 220 ? -13.836 -7.301 13.735 1.00 92.19 220 ASN A O 1
ATOM 1763 N N . LEU A 1 221 ? -11.983 -8.187 14.661 1.00 95.31 221 LEU A N 1
ATOM 1764 C CA . LEU A 1 221 ? -11.915 -7.227 15.766 1.00 95.31 221 LEU A CA 1
ATOM 1765 C C . LEU A 1 221 ? -11.698 -5.804 15.243 1.00 95.31 221 LEU A C 1
ATOM 1767 O O . LEU A 1 221 ? -12.474 -4.916 15.584 1.00 95.31 221 LEU A O 1
ATOM 1771 N N . ARG A 1 222 ? -10.730 -5.584 14.345 1.00 95.12 222 ARG A N 1
ATOM 1772 C CA . ARG A 1 222 ? -10.495 -4.271 13.723 1.00 95.12 222 ARG A CA 1
ATOM 1773 C C . ARG A 1 222 ? -11.779 -3.714 13.093 1.00 95.12 222 ARG A C 1
ATOM 1775 O O . ARG A 1 222 ? -12.134 -2.567 13.355 1.00 95.12 222 ARG A O 1
ATOM 1782 N N . ARG A 1 223 ? -12.535 -4.528 12.340 1.00 93.81 223 ARG A N 1
ATOM 1783 C CA . ARG A 1 223 ? -13.830 -4.116 11.755 1.00 93.81 223 ARG A CA 1
ATOM 1784 C C . ARG A 1 223 ? -14.887 -3.780 12.810 1.00 93.81 223 ARG A C 1
ATOM 1786 O O . ARG A 1 223 ? -15.677 -2.864 12.589 1.00 93.81 223 ARG A O 1
ATOM 1793 N N . MET A 1 224 ? -14.920 -4.478 13.948 1.00 95.75 224 MET A N 1
ATOM 1794 C CA . MET A 1 224 ? -15.812 -4.126 15.065 1.00 95.75 224 MET A CA 1
ATOM 1795 C C . MET A 1 224 ? -15.468 -2.749 15.647 1.00 95.75 224 MET A C 1
ATOM 1797 O O . MET A 1 224 ? -16.371 -1.971 15.942 1.00 95.75 224 MET A O 1
ATOM 1801 N N . PHE A 1 225 ? -14.183 -2.409 15.754 1.00 97.31 225 PHE A N 1
ATOM 1802 C CA . PHE A 1 225 ? -13.746 -1.107 16.270 1.00 97.31 225 PHE A CA 1
ATOM 1803 C C . PHE A 1 225 ? -13.920 0.032 15.256 1.00 97.31 225 PHE A C 1
ATOM 1805 O O . PHE A 1 225 ? -14.266 1.144 15.643 1.00 97.31 225 PHE A O 1
ATOM 1812 N N . GLN A 1 226 ? -13.791 -0.240 13.956 1.00 95.38 226 GLN A N 1
ATOM 1813 C CA . GLN A 1 226 ? -14.166 0.726 12.916 1.00 95.38 226 GLN A CA 1
ATOM 1814 C C . GLN A 1 226 ? -15.681 1.006 12.916 1.00 95.38 226 GLN A C 1
ATOM 1816 O O . GLN A 1 226 ? -16.104 2.151 12.761 1.00 95.38 226 GLN A O 1
ATOM 1821 N N . HIS A 1 227 ? -16.512 -0.022 13.130 1.00 96.62 227 HIS A N 1
ATOM 1822 C CA . HIS A 1 227 ? -17.956 0.150 13.341 1.00 96.62 227 HIS A CA 1
ATOM 1823 C C . HIS A 1 227 ? -18.264 0.935 14.623 1.00 96.62 227 HIS A C 1
ATOM 1825 O O . HIS A 1 227 ? -19.177 1.764 14.631 1.00 96.62 227 HIS A O 1
ATOM 1831 N N . MET A 1 228 ? -17.508 0.693 15.694 1.00 97.12 228 MET A N 1
ATOM 1832 C CA . MET A 1 228 ? -17.626 1.418 16.958 1.00 97.12 228 MET A CA 1
ATOM 1833 C C . MET A 1 228 ? -17.360 2.920 16.770 1.00 97.12 228 MET A C 1
ATOM 1835 O O . MET A 1 228 ? -18.200 3.727 17.167 1.00 97.12 228 MET A O 1
ATOM 1839 N N . ASP A 1 229 ? -16.263 3.282 16.094 1.00 97.06 229 ASP A N 1
ATOM 1840 C CA . ASP A 1 229 ? -15.917 4.667 15.732 1.00 97.06 229 ASP A CA 1
ATOM 1841 C C . ASP A 1 229 ? -17.013 5.325 14.881 1.00 97.06 229 ASP A C 1
ATOM 1843 O O . ASP A 1 229 ? -17.512 6.405 15.208 1.00 97.06 229 ASP A O 1
ATOM 1847 N N . TRP A 1 230 ? -17.463 4.635 13.829 1.00 97.00 230 TRP A N 1
ATOM 1848 C CA . TRP A 1 230 ? -18.565 5.104 12.989 1.00 97.00 230 TRP A CA 1
ATOM 1849 C C . TRP A 1 230 ? -19.841 5.348 13.808 1.00 97.00 230 TRP A C 1
ATOM 1851 O O . TRP A 1 230 ? -20.466 6.399 13.683 1.00 97.00 230 TRP A O 1
ATOM 1861 N N . SER A 1 231 ? -20.200 4.424 14.700 1.00 97.44 231 SER A N 1
ATOM 1862 C CA . SER A 1 231 ? -21.391 4.550 15.549 1.00 97.44 231 SER A CA 1
ATOM 1863 C C . SER A 1 231 ? -21.286 5.722 16.528 1.00 97.44 231 SER A C 1
ATOM 1865 O O . SER A 1 231 ? -22.286 6.391 16.787 1.00 97.44 231 SER A O 1
ATOM 1867 N N . ASN A 1 232 ? -20.089 5.989 17.062 1.00 97.62 232 ASN A N 1
ATOM 1868 C CA . ASN A 1 232 ? -19.831 7.143 17.926 1.00 97.62 232 ASN A CA 1
ATOM 1869 C C . ASN A 1 232 ? -20.028 8.460 17.166 1.00 97.62 232 ASN A C 1
ATOM 1871 O O . ASN A 1 232 ? -20.688 9.367 17.674 1.00 97.62 232 ASN A O 1
ATOM 1875 N N . HIS A 1 233 ? -19.552 8.538 15.922 1.00 96.50 233 HIS A N 1
ATOM 1876 C CA . HIS A 1 233 ? -19.781 9.696 15.057 1.00 96.50 233 HIS A CA 1
ATOM 1877 C C . HIS A 1 233 ? -21.267 9.911 14.743 1.00 96.50 233 HIS A C 1
ATOM 1879 O O . HIS A 1 233 ? -21.741 11.042 14.803 1.00 96.50 233 HIS A O 1
ATOM 1885 N N . GLN A 1 234 ? -22.030 8.844 14.480 1.00 96.62 234 GLN A N 1
ATOM 1886 C CA . GLN A 1 234 ? -23.476 8.963 14.248 1.00 96.62 234 GLN A CA 1
ATOM 1887 C C . GLN A 1 234 ? -24.227 9.526 15.470 1.00 96.62 234 GLN A C 1
ATOM 1889 O O . GLN A 1 234 ? -25.194 10.271 15.316 1.00 96.62 234 GLN A O 1
ATOM 1894 N N . ILE A 1 235 ? -23.785 9.204 16.690 1.00 96.88 235 ILE A N 1
ATOM 1895 C CA . ILE A 1 235 ? -24.347 9.784 17.919 1.00 96.88 235 ILE A CA 1
ATOM 1896 C C . ILE A 1 235 ? -23.957 11.256 18.052 1.00 96.88 235 ILE A C 1
ATOM 1898 O O . ILE A 1 235 ? -24.831 12.077 18.322 1.00 96.88 235 ILE A O 1
ATOM 1902 N N . LEU A 1 236 ? -22.686 11.601 17.816 1.00 96.25 236 LEU A N 1
ATOM 1903 C CA . LEU A 1 236 ? -22.229 12.995 17.825 1.00 96.25 236 LEU A CA 1
ATOM 1904 C C . LEU A 1 236 ? -23.030 13.871 16.855 1.00 96.25 236 LEU A C 1
ATOM 1906 O O . LEU A 1 236 ? -23.440 14.960 17.236 1.00 96.25 236 LEU A O 1
ATOM 1910 N N . GLU A 1 237 ? -23.289 13.395 15.635 1.00 95.31 237 GLU A N 1
ATOM 1911 C CA . GLU A 1 237 ? -24.085 14.124 14.636 1.00 95.31 237 GLU A CA 1
ATOM 1912 C C . GLU A 1 237 ? -25.507 14.431 15.127 1.00 95.31 237 GLU A C 1
ATOM 1914 O O . GLU A 1 237 ? -26.030 15.517 14.878 1.00 95.31 237 GLU A O 1
ATOM 1919 N N . VAL A 1 238 ? -26.141 13.494 15.839 1.00 95.56 238 VAL A N 1
ATOM 1920 C CA . VAL A 1 238 ? -27.479 13.706 16.412 1.00 95.56 238 VAL A CA 1
ATOM 1921 C C . VAL A 1 238 ? -27.428 14.655 17.606 1.00 95.56 238 VAL A C 1
ATOM 1923 O O . VAL A 1 238 ? -28.267 15.545 17.696 1.00 95.56 238 VAL A O 1
ATOM 1926 N N . LEU A 1 239 ? -26.440 14.511 18.494 1.00 94.19 239 LEU A N 1
ATOM 1927 C CA . LEU A 1 239 ? -26.271 15.407 19.643 1.00 94.19 239 LEU A CA 1
ATOM 1928 C C . LEU A 1 239 ? -26.030 16.858 19.216 1.00 94.19 239 LEU A C 1
ATOM 1930 O O . LEU A 1 239 ? -26.589 17.770 19.817 1.00 94.19 239 LEU A O 1
ATOM 1934 N N . ASP A 1 240 ? -25.239 17.059 18.165 1.00 93.50 240 ASP A N 1
ATOM 1935 C CA . ASP A 1 240 ? -24.937 18.380 17.613 1.00 93.50 240 ASP A CA 1
ATOM 1936 C C . ASP A 1 240 ? -26.169 19.047 16.992 1.00 93.50 240 ASP A C 1
ATOM 1938 O O . ASP A 1 240 ? -26.407 20.242 17.180 1.00 93.50 240 ASP A O 1
ATOM 1942 N N . ARG A 1 241 ? -26.969 18.258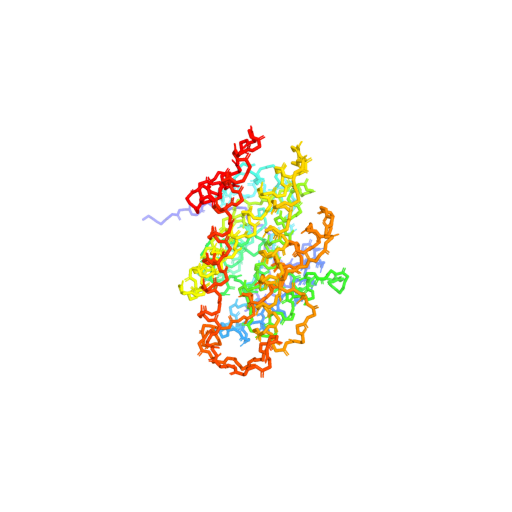 16.265 1.00 94.62 241 ARG A N 1
ATOM 1943 C CA . ARG A 1 241 ? -28.135 18.749 15.529 1.00 94.62 241 ARG A CA 1
ATOM 1944 C C . ARG A 1 241 ? -29.348 18.997 16.422 1.00 94.62 241 ARG A C 1
ATOM 1946 O O . ARG A 1 241 ? -30.020 20.005 16.239 1.00 94.62 241 ARG A O 1
ATOM 1953 N N . GLU A 1 242 ? -29.649 18.065 17.322 1.00 93.88 242 GLU A N 1
ATOM 1954 C CA . GLU A 1 242 ? -30.922 18.038 18.059 1.00 93.88 242 GLU A CA 1
ATOM 1955 C C . GLU A 1 242 ? -30.807 18.623 19.472 1.00 93.88 242 GLU A C 1
ATOM 1957 O O . GLU A 1 242 ? -31.809 19.077 20.007 1.00 93.88 242 GLU A O 1
ATOM 1962 N N . GLN A 1 243 ? -29.605 18.627 20.067 1.00 90.12 243 GLN A N 1
ATOM 1963 C CA . GLN A 1 243 ? -29.326 19.196 21.396 1.00 90.12 243 GLN A CA 1
ATOM 1964 C C . GLN A 1 243 ? -30.348 18.769 22.475 1.00 90.12 243 GLN A C 1
ATOM 1966 O O . GLN A 1 243 ? -31.075 19.615 22.997 1.00 90.12 243 GLN A O 1
ATOM 1971 N N . PRO A 1 244 ? -30.417 17.464 22.813 1.00 86.88 244 PRO A N 1
ATOM 1972 C CA . PRO A 1 244 ? -31.389 16.938 23.776 1.00 86.88 244 PRO A CA 1
ATOM 1973 C C . PRO A 1 244 ? -31.344 17.679 25.121 1.00 86.88 244 PRO A C 1
ATOM 1975 O O . PRO A 1 244 ? -30.266 17.999 25.628 1.00 86.88 244 PRO A O 1
ATOM 1978 N N . GLU A 1 245 ? -32.516 17.931 25.713 1.00 79.12 245 GLU A N 1
ATOM 1979 C CA . GLU A 1 245 ? -32.656 18.741 26.935 1.00 79.12 245 GLU A CA 1
ATOM 1980 C C . GLU A 1 245 ? -32.093 18.023 28.178 1.00 79.12 245 GLU A C 1
ATOM 1982 O O . GLU A 1 245 ? -31.698 18.662 29.158 1.00 79.12 245 GLU A O 1
ATOM 1987 N N . GLY A 1 246 ? -32.055 16.685 28.156 1.00 78.88 246 GLY A N 1
ATOM 1988 C CA . GLY A 1 246 ? -31.591 15.847 29.259 1.00 78.88 246 GLY A CA 1
ATOM 1989 C C . GLY A 1 246 ? -30.093 15.520 29.227 1.00 78.88 246 GLY A C 1
ATOM 1990 O O . GLY A 1 246 ? -29.520 15.146 28.206 1.00 78.88 246 GLY A O 1
ATOM 1991 N N . ASP A 1 247 ? -29.454 15.504 30.401 1.00 87.50 247 ASP A N 1
ATOM 1992 C CA . ASP A 1 247 ? -28.040 15.117 30.531 1.00 87.50 247 ASP A CA 1
ATOM 1993 C C . ASP A 1 247 ? -27.794 13.602 30.401 1.00 87.50 247 ASP A C 1
ATOM 1995 O O . ASP A 1 247 ? -26.649 13.159 30.306 1.00 87.50 247 ASP A O 1
ATOM 1999 N N . ARG A 1 248 ? -28.855 12.785 30.394 1.00 92.31 248 ARG A N 1
ATOM 2000 C CA . ARG A 1 248 ? -28.754 11.318 30.436 1.00 92.31 248 ARG A CA 1
ATOM 2001 C C . ARG A 1 248 ? -28.080 10.750 29.196 1.00 92.31 248 ARG A C 1
ATOM 2003 O O . ARG A 1 248 ? -27.265 9.840 29.328 1.00 92.31 248 ARG A O 1
ATOM 2010 N N . VAL A 1 249 ? -28.407 11.276 28.013 1.00 94.56 249 VAL A N 1
ATOM 2011 C CA . VAL A 1 249 ? -27.793 10.828 26.755 1.00 94.56 249 VAL A CA 1
ATOM 2012 C C . VAL A 1 249 ? -26.305 11.174 26.747 1.00 94.56 249 VAL A C 1
ATOM 2014 O O . VAL A 1 249 ? -25.481 10.302 26.475 1.00 94.56 249 VAL A O 1
ATOM 2017 N N . ILE A 1 250 ? -25.964 12.411 27.123 1.00 93.94 250 ILE A N 1
ATOM 2018 C CA . ILE A 1 250 ? -24.579 12.894 27.202 1.00 93.94 250 ILE A CA 1
ATOM 2019 C C . ILE A 1 250 ? -23.783 12.066 28.213 1.00 93.94 250 ILE A C 1
ATOM 2021 O O . ILE A 1 250 ? -22.726 11.550 27.868 1.00 93.94 250 ILE A O 1
ATOM 2025 N N . LYS A 1 251 ? -24.304 11.858 29.429 1.00 94.62 251 LYS A N 1
ATOM 2026 C CA . LYS A 1 251 ? -23.661 11.040 30.472 1.00 94.62 251 LYS A CA 1
ATOM 2027 C C . LYS A 1 251 ? -23.405 9.612 30.014 1.00 94.62 251 LYS A C 1
ATOM 2029 O O . LYS A 1 251 ? -22.334 9.064 30.268 1.00 94.62 251 LYS A O 1
ATOM 2034 N N . LEU A 1 252 ? -24.379 9.001 29.343 1.00 96.00 252 LEU A N 1
ATOM 2035 C CA . LEU A 1 252 ? -24.245 7.628 28.878 1.00 96.00 252 LEU A CA 1
ATOM 2036 C C . LEU A 1 252 ? -23.248 7.512 27.723 1.00 96.00 252 LEU A C 1
ATOM 2038 O O . LEU A 1 252 ? -22.472 6.561 27.677 1.00 96.00 252 LEU A O 1
ATOM 2042 N N . PHE A 1 253 ? -23.222 8.491 26.820 1.00 97.25 253 PHE A N 1
ATOM 2043 C CA . PHE A 1 253 ? -22.234 8.529 25.750 1.00 97.25 253 PHE A CA 1
ATOM 2044 C C . PHE A 1 253 ? -20.823 8.800 26.290 1.00 97.25 253 PHE A C 1
ATOM 2046 O O . PHE A 1 253 ? -19.890 8.077 25.949 1.00 97.25 253 PHE A O 1
ATOM 2053 N N . ALA A 1 254 ? -20.681 9.741 27.226 1.00 96.88 254 ALA A N 1
ATOM 2054 C CA . ALA A 1 254 ? -19.435 10.007 27.942 1.00 96.88 254 ALA A CA 1
ATOM 2055 C C . ALA A 1 254 ? -18.907 8.755 28.663 1.00 96.88 254 ALA A C 1
ATOM 2057 O O . ALA A 1 254 ? -17.706 8.488 28.655 1.00 96.88 254 ALA A O 1
ATOM 2058 N N . HIS A 1 255 ? -19.803 7.950 29.242 1.00 97.12 255 HIS A N 1
ATOM 2059 C CA . HIS A 1 255 ? -19.457 6.664 29.841 1.00 97.12 255 HIS A CA 1
ATOM 2060 C C . HIS A 1 255 ? -18.919 5.657 28.816 1.00 97.12 255 HIS A C 1
ATOM 2062 O O . HIS A 1 255 ? -17.908 5.012 29.092 1.00 97.12 255 HIS A O 1
ATOM 2068 N N . ILE A 1 256 ? -19.538 5.540 27.634 1.00 97.62 256 ILE A N 1
ATOM 2069 C CA . ILE A 1 256 ? -19.035 4.675 26.552 1.00 97.62 256 ILE A CA 1
ATOM 2070 C C . ILE A 1 256 ? -17.606 5.084 26.172 1.00 97.62 256 ILE A C 1
ATOM 2072 O O . ILE A 1 256 ? -16.709 4.241 26.195 1.00 97.62 256 ILE A O 1
ATOM 2076 N N . LEU A 1 257 ? -17.382 6.371 25.888 1.00 97.69 257 LEU A N 1
ATOM 2077 C CA . LEU A 1 257 ? -16.072 6.884 25.470 1.00 97.69 257 LEU A CA 1
ATOM 2078 C C . LEU A 1 257 ? -15.018 6.755 26.576 1.00 97.69 257 LEU A C 1
ATOM 2080 O O . LEU A 1 257 ? -13.865 6.418 26.313 1.00 97.69 257 LEU A O 1
ATOM 2084 N N . SER A 1 258 ? -15.406 6.970 27.832 1.00 96.69 258 SER A N 1
ATOM 2085 C CA . SER A 1 258 ? -14.505 6.757 28.961 1.00 96.69 258 SER A CA 1
ATOM 2086 C C . SER A 1 258 ? -14.164 5.277 29.143 1.00 96.69 258 SER A C 1
ATOM 2088 O O . SER A 1 258 ? -13.000 4.930 29.334 1.00 96.69 258 SER A O 1
ATOM 2090 N N . ALA A 1 259 ? -15.142 4.373 29.026 1.00 96.38 259 ALA A N 1
ATOM 2091 C CA . ALA A 1 259 ? -14.899 2.934 29.099 1.00 96.38 259 ALA A CA 1
ATOM 2092 C C . ALA A 1 259 ? -13.931 2.472 27.998 1.00 96.38 259 ALA A C 1
ATOM 2094 O O . ALA A 1 259 ? -12.981 1.746 28.295 1.00 96.38 259 ALA A O 1
ATOM 2095 N N . GLU A 1 260 ? -14.126 2.939 26.762 1.00 97.31 260 GLU A N 1
ATOM 2096 C CA . GLU A 1 260 ? -13.196 2.750 25.643 1.00 97.31 260 GLU A CA 1
ATOM 2097 C C . GLU A 1 260 ? -11.769 3.195 26.030 1.00 97.31 260 GLU A C 1
ATOM 2099 O O . GLU A 1 260 ? -10.851 2.371 26.010 1.00 97.31 260 GLU A O 1
ATOM 2104 N N . ALA A 1 261 ? -11.598 4.443 26.493 1.00 96.69 261 ALA A N 1
ATOM 2105 C CA . ALA A 1 261 ? -10.309 5.022 26.892 1.00 96.69 261 ALA A CA 1
ATOM 2106 C C . ALA A 1 261 ? -9.625 4.259 28.042 1.00 96.69 261 ALA A C 1
ATOM 2108 O O . ALA A 1 261 ? -8.403 4.057 28.039 1.00 96.69 261 ALA A O 1
ATOM 2109 N N . ILE A 1 262 ? -10.398 3.833 29.046 1.00 96.00 262 ILE A N 1
ATOM 2110 C CA . ILE A 1 262 ? -9.916 3.062 30.198 1.00 96.00 262 ILE A CA 1
ATOM 2111 C C . ILE A 1 262 ? -9.374 1.714 29.730 1.00 96.00 262 ILE A C 1
ATOM 2113 O O . ILE A 1 262 ? -8.271 1.325 30.122 1.00 96.00 262 ILE A O 1
ATOM 2117 N N . TRP A 1 263 ? -10.133 0.998 28.900 1.00 97.00 263 TRP A N 1
ATOM 2118 C CA . TRP A 1 263 ? -9.760 -0.345 28.472 1.00 97.00 263 TRP A CA 1
ATOM 2119 C C . TRP A 1 263 ? -8.549 -0.355 27.546 1.00 97.00 263 TRP A C 1
ATOM 2121 O O . TRP A 1 263 ? -7.652 -1.168 27.773 1.00 97.00 263 TRP A O 1
ATOM 2131 N N . ILE A 1 264 ? -8.442 0.577 26.591 1.00 96.50 264 ILE A N 1
ATOM 2132 C CA . ILE A 1 264 ? -7.222 0.664 25.774 1.00 96.50 264 ILE A CA 1
ATOM 2133 C C . ILE A 1 264 ? -6.001 1.029 26.629 1.00 96.50 264 ILE A C 1
ATOM 2135 O O . ILE A 1 264 ? -4.931 0.465 26.434 1.00 96.50 264 ILE A O 1
ATOM 2139 N N . SER A 1 265 ? -6.162 1.860 27.668 1.00 95.50 265 SER A N 1
ATOM 2140 C CA . SER A 1 265 ? -5.055 2.173 28.590 1.00 95.50 265 SER A CA 1
ATOM 2141 C C . SER A 1 265 ? -4.564 0.936 29.339 1.00 95.50 265 SER A C 1
ATOM 2143 O O . SER A 1 265 ? -3.365 0.799 29.556 1.00 95.50 265 SER A O 1
ATOM 2145 N N . ARG A 1 266 ? -5.471 0.021 29.706 1.00 95.25 266 ARG A N 1
ATOM 2146 C CA . ARG A 1 266 ? -5.114 -1.253 30.353 1.00 95.25 266 ARG A CA 1
ATOM 2147 C C . ARG A 1 266 ? -4.355 -2.176 29.410 1.00 95.25 266 ARG A C 1
ATOM 2149 O O . ARG A 1 266 ? -3.358 -2.751 29.829 1.00 95.25 266 ARG A O 1
ATOM 2156 N N . ILE A 1 267 ? -4.802 -2.287 28.158 1.00 95.69 267 ILE A N 1
ATOM 2157 C CA . ILE A 1 267 ? -4.110 -3.073 27.127 1.00 95.69 267 ILE A CA 1
ATOM 2158 C C . ILE A 1 267 ? -2.693 -2.527 26.900 1.00 95.69 267 ILE A C 1
ATOM 2160 O O . ILE A 1 267 ? -1.739 -3.294 26.833 1.00 95.69 267 ILE A O 1
ATOM 2164 N N . GLU A 1 268 ? -2.542 -1.204 26.851 1.00 93.69 268 GLU A N 1
ATOM 2165 C CA . GLU A 1 268 ? -1.250 -0.534 26.666 1.00 93.69 268 GLU A CA 1
ATOM 2166 C C . GLU A 1 268 ? -0.366 -0.518 27.931 1.00 93.69 268 GLU A C 1
ATOM 2168 O O . GLU A 1 268 ? 0.738 0.026 27.898 1.00 93.69 268 GLU A O 1
ATOM 2173 N N . GLY A 1 269 ? -0.847 -1.027 29.073 1.00 90.94 269 GLY A N 1
ATOM 2174 C CA . GLY A 1 269 ? -0.142 -0.930 30.357 1.00 90.94 269 GLY A CA 1
ATOM 2175 C C . GLY A 1 269 ? 0.041 0.509 30.868 1.00 90.94 269 GLY A C 1
ATOM 2176 O O . GLY A 1 269 ? 0.886 0.765 31.729 1.00 90.94 269 GLY A O 1
ATOM 2177 N N . LYS A 1 270 ? -0.731 1.472 30.349 1.00 89.44 270 LYS A N 1
ATOM 2178 C CA . LYS A 1 270 ? -0.683 2.884 30.748 1.00 89.44 270 LYS A CA 1
ATOM 2179 C C . LYS A 1 270 ? -1.566 3.139 31.968 1.00 89.44 270 LYS A C 1
ATOM 2181 O O . LYS A 1 270 ? -2.574 2.473 32.208 1.00 89.44 270 LYS A O 1
ATOM 2186 N N . ARG A 1 271 ? -1.217 4.173 32.739 1.00 83.94 271 ARG A N 1
ATOM 2187 C CA . ARG A 1 271 ? -2.032 4.614 33.878 1.00 83.94 271 ARG A CA 1
ATOM 2188 C C . ARG A 1 271 ? -3.401 5.090 33.389 1.00 83.94 271 ARG A C 1
ATOM 2190 O O . ARG A 1 271 ? -3.485 6.005 32.576 1.00 83.94 271 ARG A O 1
ATOM 2197 N N . VAL A 1 272 ? -4.462 4.522 33.956 1.00 83.50 272 VAL A N 1
ATOM 2198 C CA . VAL A 1 272 ? -5.838 4.971 33.721 1.00 83.50 272 VAL A CA 1
ATOM 2199 C C . VAL A 1 272 ? -6.045 6.336 34.382 1.00 83.50 272 VAL A C 1
ATOM 2201 O O . VAL A 1 272 ? -5.881 6.465 35.595 1.00 83.50 272 VAL A O 1
ATOM 2204 N N . GLN A 1 273 ? -6.390 7.348 33.585 1.00 76.62 273 GLN A N 1
ATOM 2205 C CA . GLN A 1 273 ? -6.679 8.709 34.064 1.00 76.62 273 GLN A CA 1
ATOM 2206 C C . GLN A 1 273 ? -8.175 9.052 34.026 1.00 76.62 273 GLN A C 1
ATOM 2208 O O . GLN A 1 273 ? -8.620 9.923 34.766 1.00 76.62 273 GLN A O 1
ATOM 2213 N N . ALA A 1 274 ? -8.955 8.357 33.194 1.00 80.25 274 ALA A N 1
ATOM 2214 C CA . ALA A 1 274 ? -10.373 8.635 33.004 1.00 80.25 274 ALA A CA 1
ATOM 2215 C C . ALA A 1 274 ? -11.246 7.997 34.101 1.00 80.25 274 ALA A C 1
ATOM 2217 O O . ALA A 1 274 ? -11.032 6.850 34.508 1.00 80.25 274 ALA A O 1
ATOM 2218 N N . ALA A 1 275 ? -12.254 8.739 34.563 1.00 87.06 275 ALA A N 1
ATOM 2219 C CA . ALA A 1 275 ? -13.288 8.234 35.463 1.00 87.06 275 ALA A CA 1
ATOM 2220 C C . ALA A 1 275 ? -14.339 7.448 34.672 1.00 87.06 275 ALA A C 1
ATOM 2222 O O . ALA A 1 275 ? -14.787 7.917 33.632 1.00 87.06 275 ALA A O 1
ATOM 2223 N N . VAL A 1 276 ? -14.780 6.288 35.176 1.00 88.19 276 VAL A N 1
ATOM 2224 C CA . VAL A 1 276 ? -15.774 5.430 34.491 1.00 88.19 276 VAL A CA 1
ATOM 2225 C C . VAL A 1 276 ? -17.060 6.196 34.173 1.00 88.19 276 VAL A C 1
ATOM 2227 O O . VAL A 1 276 ? -17.604 6.059 33.082 1.00 88.19 276 VAL A O 1
ATOM 2230 N N . TRP A 1 277 ? -17.516 7.011 35.122 1.00 90.88 277 TRP A N 1
ATOM 2231 C CA . TRP A 1 277 ? -18.634 7.935 34.968 1.00 90.88 277 TRP A CA 1
ATOM 2232 C C . TRP A 1 277 ? -18.093 9.354 35.115 1.00 90.88 277 TRP A C 1
ATOM 2234 O O . TRP A 1 277 ? -17.963 9.842 36.235 1.00 90.88 277 TRP A O 1
ATOM 2244 N N . PRO A 1 278 ? -17.669 9.972 34.008 1.00 87.88 278 PRO A N 1
ATOM 2245 C CA . PRO A 1 278 ? -17.150 11.328 34.031 1.00 87.88 278 PRO A CA 1
ATOM 2246 C C . PRO A 1 278 ? -18.293 12.332 34.218 1.00 87.88 278 PRO A C 1
ATOM 2248 O O . PRO A 1 278 ? -19.321 12.258 33.541 1.00 87.88 278 PRO A O 1
ATOM 2251 N N . ASP A 1 279 ? -18.105 13.279 35.133 1.00 84.44 279 ASP A N 1
ATOM 2252 C CA . ASP A 1 279 ? -19.066 14.350 35.385 1.00 84.44 279 ASP A CA 1
ATOM 2253 C C . ASP A 1 279 ? -18.841 15.536 34.431 1.00 84.44 279 ASP A C 1
ATOM 2255 O O . ASP A 1 279 ? -17.712 15.851 34.062 1.00 84.44 279 ASP A O 1
ATOM 2259 N N . HIS A 1 280 ? -19.927 16.227 34.073 1.00 81.31 280 HIS A N 1
ATOM 2260 C CA . HIS A 1 280 ? -19.919 17.547 33.419 1.00 81.31 280 HIS A CA 1
ATOM 2261 C C . HIS A 1 280 ? -19.200 17.679 32.056 1.00 81.31 280 HIS A C 1
ATOM 2263 O O . HIS A 1 280 ? -18.814 18.790 31.692 1.00 81.31 280 HIS A O 1
ATOM 2269 N N . MET A 1 281 ? -19.079 16.606 31.265 1.00 87.69 281 MET A N 1
ATOM 2270 C CA . MET A 1 281 ? -18.547 16.718 29.897 1.00 87.69 281 MET A CA 1
ATOM 2271 C C . MET A 1 281 ? -19.446 17.536 28.967 1.00 87.69 281 MET A C 1
ATOM 2273 O O . MET A 1 281 ? -20.666 17.359 28.944 1.00 87.69 281 MET A O 1
ATOM 2277 N N . GLN A 1 282 ? -18.812 18.392 28.169 1.00 90.62 282 GLN A N 1
ATOM 2278 C CA . GLN A 1 282 ? -19.436 19.121 27.071 1.00 90.62 282 GLN A CA 1
ATOM 2279 C C . GLN A 1 282 ? -19.298 18.345 25.757 1.00 90.62 282 GLN A C 1
ATOM 2281 O O . GLN A 1 282 ? -18.492 17.423 25.635 1.00 90.62 282 GLN A O 1
ATOM 2286 N N . LEU A 1 283 ? -20.067 18.737 24.736 1.00 91.44 283 LEU A N 1
ATOM 2287 C CA . LEU A 1 283 ? -20.026 18.077 23.427 1.00 91.44 283 LEU A CA 1
ATOM 2288 C C . LEU A 1 283 ? -18.627 18.116 22.785 1.00 91.44 283 LEU A C 1
ATOM 2290 O O . LEU A 1 283 ? -18.238 17.154 22.130 1.00 91.44 283 LEU A O 1
ATOM 2294 N N . GLU A 1 284 ? -17.857 19.183 23.011 1.00 92.62 284 GLU A N 1
ATOM 2295 C CA . GLU A 1 284 ? -16.483 19.292 22.506 1.00 92.62 284 GLU A CA 1
ATOM 2296 C C . GLU A 1 284 ? -15.539 18.273 23.164 1.00 92.62 284 GLU A C 1
ATOM 2298 O O . GLU A 1 284 ? -14.766 17.615 22.469 1.00 92.62 284 GLU A O 1
ATOM 2303 N N . ASP A 1 285 ? -15.668 18.045 24.475 1.00 93.75 285 ASP A N 1
ATOM 2304 C CA . ASP A 1 285 ? -14.883 17.026 25.187 1.00 93.75 285 ASP A CA 1
ATOM 2305 C C . ASP A 1 285 ? -15.161 15.623 24.618 1.00 93.75 285 ASP A C 1
ATOM 2307 O O . ASP A 1 285 ? -14.251 14.813 24.434 1.00 93.75 285 ASP A O 1
ATOM 2311 N N . LEU A 1 286 ? -16.425 15.348 24.272 1.00 95.50 286 LEU A N 1
ATOM 2312 C CA . LEU A 1 286 ? -16.828 14.091 23.640 1.00 95.50 286 LEU A CA 1
ATOM 2313 C C . LEU A 1 286 ? -16.215 13.928 22.243 1.00 95.50 286 LEU A C 1
ATOM 2315 O O . LEU A 1 286 ? -15.785 12.829 21.896 1.00 95.50 286 LEU A O 1
ATOM 2319 N N . ARG A 1 287 ? -16.150 14.999 21.440 1.00 96.19 287 ARG A N 1
ATOM 2320 C CA . ARG A 1 287 ? -15.521 14.976 20.103 1.00 96.19 287 ARG A CA 1
ATOM 2321 C C . ARG A 1 287 ? -14.029 14.665 20.185 1.00 96.19 287 ARG A C 1
ATOM 2323 O O . ARG A 1 287 ? -13.528 13.863 19.390 1.00 96.19 287 ARG A O 1
ATOM 2330 N N . ILE A 1 288 ? -13.346 15.266 21.158 1.00 95.25 288 ILE A N 1
ATOM 2331 C CA . ILE A 1 288 ? -11.933 14.998 21.433 1.00 95.25 288 ILE A CA 1
ATOM 2332 C C . ILE A 1 288 ? -11.757 13.524 21.808 1.00 95.25 288 ILE A C 1
ATOM 2334 O O . ILE A 1 288 ? -10.989 12.827 21.149 1.00 95.25 288 ILE A O 1
ATOM 2338 N N . LEU A 1 289 ? -12.533 13.012 22.770 1.00 95.62 289 LEU A N 1
ATOM 2339 C CA . LEU A 1 289 ? -12.433 11.612 23.198 1.00 95.62 289 LEU A CA 1
ATOM 2340 C C . LEU A 1 289 ? -12.751 10.604 22.088 1.00 95.62 289 LEU A C 1
ATOM 2342 O O . LEU A 1 289 ? -12.084 9.575 22.006 1.00 95.62 289 LEU A O 1
ATOM 2346 N N . VAL A 1 290 ? -13.735 10.878 21.222 1.00 97.25 290 VAL A N 1
ATOM 2347 C CA . VAL A 1 290 ? -14.006 10.029 20.047 1.00 97.25 290 VAL A CA 1
ATOM 2348 C C . VAL A 1 290 ? -12.766 9.929 19.163 1.00 97.25 290 VAL A C 1
ATOM 2350 O O . VAL A 1 290 ? -12.366 8.824 18.796 1.00 97.25 290 VAL A O 1
ATOM 2353 N N . SER A 1 291 ? -12.136 11.067 18.868 1.00 94.31 291 SER A N 1
ATOM 2354 C CA . SER A 1 291 ? -10.944 11.125 18.017 1.00 94.31 291 SER A CA 1
ATOM 2355 C C . SER A 1 291 ? -9.748 10.428 18.674 1.00 94.31 291 SER A C 1
ATOM 2357 O O . SER A 1 291 ? -9.105 9.586 18.053 1.00 94.31 291 SER A O 1
ATOM 2359 N N . GLU A 1 292 ? -9.496 10.692 19.959 1.00 95.62 292 GLU A N 1
ATOM 2360 C CA . GLU A 1 292 ? -8.399 10.070 20.708 1.00 95.62 292 GLU A CA 1
ATOM 2361 C C . GLU A 1 292 ? -8.561 8.550 20.828 1.00 95.62 292 GLU A C 1
ATOM 2363 O O . GLU A 1 292 ? -7.602 7.803 20.622 1.00 95.62 292 GLU A O 1
ATOM 2368 N N . ASN A 1 293 ? -9.765 8.064 21.146 1.00 96.50 293 ASN A N 1
ATOM 2369 C CA . ASN A 1 293 ? -10.024 6.628 21.242 1.00 96.50 293 ASN A CA 1
ATOM 2370 C C . ASN A 1 293 ? -9.832 5.941 19.893 1.00 96.50 293 ASN A C 1
ATOM 2372 O O . ASN A 1 293 ? -9.175 4.900 19.826 1.00 96.50 293 ASN A O 1
ATOM 2376 N N . ARG A 1 294 ? -10.379 6.526 18.823 1.00 95.88 294 ARG A N 1
ATOM 2377 C CA . ARG A 1 294 ? -10.217 6.036 17.453 1.00 95.88 294 ARG A CA 1
ATOM 2378 C C . ARG A 1 294 ? -8.746 5.887 17.091 1.00 95.88 294 ARG A C 1
ATOM 2380 O O . ARG A 1 294 ? -8.345 4.812 16.646 1.00 95.88 294 ARG A O 1
ATOM 2387 N N . ASP A 1 295 ? -7.955 6.933 17.305 1.00 94.31 295 ASP A N 1
ATOM 2388 C CA . ASP A 1 295 ? -6.541 6.939 16.937 1.00 94.31 295 ASP A CA 1
ATOM 2389 C C . ASP A 1 295 ? -5.763 5.901 17.756 1.00 94.31 295 ASP A C 1
ATOM 2391 O O . ASP A 1 295 ? -4.998 5.117 17.196 1.00 94.31 295 ASP A O 1
ATOM 2395 N N . ARG A 1 296 ? -6.031 5.796 19.065 1.00 96.25 296 ARG A N 1
ATOM 2396 C CA . ARG A 1 296 ? -5.388 4.794 19.935 1.00 96.25 296 ARG A CA 1
ATOM 2397 C C . ARG A 1 296 ? -5.723 3.360 19.537 1.00 96.25 296 ARG A C 1
ATOM 2399 O O . ARG A 1 296 ? -4.818 2.531 19.457 1.00 96.25 296 ARG A O 1
ATOM 2406 N N . PHE A 1 297 ? -6.992 3.050 19.268 1.00 97.50 297 PHE A N 1
ATOM 2407 C CA . PHE A 1 297 ? -7.366 1.714 18.798 1.00 97.50 297 PHE A CA 1
ATOM 2408 C C . PHE A 1 297 ? -6.808 1.429 17.403 1.00 97.50 297 PHE A C 1
ATOM 2410 O O . PHE A 1 297 ? -6.358 0.310 17.165 1.00 97.50 297 PHE A O 1
ATOM 2417 N N . SER A 1 298 ? -6.792 2.413 16.497 1.00 93.06 298 SER A N 1
ATOM 2418 C CA . SER A 1 298 ? -6.193 2.249 15.167 1.00 93.06 298 SER A CA 1
ATOM 2419 C C . SER A 1 298 ? -4.711 1.900 15.273 1.00 93.06 298 SER A C 1
ATOM 2421 O O . SER A 1 298 ? -4.306 0.875 14.728 1.00 93.06 298 SER A O 1
ATOM 2423 N N . CYS A 1 299 ? -3.934 2.676 16.038 1.00 92.75 299 CYS A N 1
ATOM 2424 C CA . CYS A 1 299 ? -2.516 2.399 16.277 1.00 92.75 299 CYS A CA 1
ATOM 2425 C C . CYS A 1 299 ? -2.311 1.014 16.901 1.00 92.75 299 CYS A C 1
ATOM 2427 O O . CYS A 1 299 ? -1.488 0.238 16.424 1.00 92.75 299 CYS A O 1
ATOM 2429 N N . TYR A 1 300 ? -3.116 0.655 17.907 1.00 95.62 300 TYR A N 1
ATOM 2430 C CA . TYR A 1 300 ? -3.041 -0.671 18.518 1.00 95.62 300 TYR A CA 1
ATOM 2431 C C . TYR A 1 300 ? -3.280 -1.798 17.502 1.00 95.62 300 TYR A C 1
ATOM 2433 O O . TYR A 1 300 ? -2.509 -2.754 17.457 1.00 95.62 300 TYR A O 1
ATOM 2441 N N . PHE A 1 301 ? -4.312 -1.698 16.655 1.00 94.38 301 PHE A N 1
ATOM 2442 C CA . PHE A 1 301 ? -4.555 -2.705 15.619 1.00 94.38 301 PHE A CA 1
ATOM 2443 C C . PHE A 1 301 ? -3.475 -2.708 14.536 1.00 94.38 301 PHE A C 1
ATOM 2445 O O . PHE A 1 301 ? -3.196 -3.765 13.975 1.00 94.38 301 PHE A O 1
ATOM 2452 N N . ASP A 1 302 ? -2.852 -1.576 14.224 1.00 87.25 302 ASP A N 1
ATOM 2453 C CA . ASP A 1 302 ? -1.750 -1.527 13.262 1.00 87.25 302 ASP A CA 1
ATOM 2454 C C . ASP A 1 302 ? -0.511 -2.276 13.767 1.00 87.25 302 ASP A C 1
ATOM 2456 O O . ASP A 1 302 ? 0.104 -3.009 12.990 1.00 87.25 302 ASP A O 1
ATOM 2460 N N . GLU A 1 303 ? -0.225 -2.207 15.066 1.00 89.75 303 GLU A N 1
ATOM 2461 C CA . GLU A 1 303 ? 0.982 -2.785 15.669 1.00 89.75 303 GLU A CA 1
ATOM 2462 C C . GLU A 1 303 ? 0.803 -4.221 16.190 1.00 89.75 303 GLU A C 1
ATOM 2464 O O . GLU A 1 303 ? 1.717 -5.038 16.074 1.00 89.75 303 GLU A O 1
ATOM 2469 N N . VAL A 1 304 ? -0.362 -4.561 16.753 1.00 93.56 304 VAL A N 1
ATOM 2470 C CA . VAL A 1 304 ? -0.548 -5.825 17.485 1.00 93.56 304 VAL A CA 1
ATOM 2471 C C . VAL A 1 304 ? -0.454 -7.055 16.574 1.00 93.56 304 VAL A C 1
ATOM 2473 O O . VAL A 1 304 ? -1.101 -7.122 15.523 1.00 93.56 304 VAL A O 1
ATOM 2476 N N . THR A 1 305 ? 0.297 -8.080 16.974 1.00 91.25 305 THR A N 1
ATOM 2477 C CA . THR A 1 305 ? 0.302 -9.373 16.269 1.00 91.25 305 THR A CA 1
ATOM 2478 C C . THR A 1 305 ? -0.860 -10.275 16.716 1.00 91.25 305 THR A C 1
ATOM 2480 O O . THR A 1 305 ? -1.406 -10.098 17.810 1.00 91.25 305 THR A O 1
ATOM 2483 N N . PRO A 1 306 ? -1.260 -11.277 15.912 1.00 91.00 306 PRO A N 1
ATOM 2484 C CA . PRO A 1 306 ? -2.290 -12.242 16.312 1.00 91.00 306 PRO A CA 1
ATOM 2485 C C . PRO A 1 306 ? -1.967 -12.979 17.622 1.00 91.00 306 PRO A C 1
ATOM 2487 O O . PRO A 1 306 ? -2.865 -13.286 18.406 1.00 91.00 306 PRO A O 1
ATOM 2490 N N . GLU A 1 307 ? -0.688 -13.231 17.889 1.00 91.50 307 GLU A N 1
ATOM 2491 C CA . GLU A 1 307 ? -0.205 -13.865 19.118 1.00 91.50 307 GLU A CA 1
ATOM 2492 C C . GLU A 1 307 ? -0.336 -12.919 20.313 1.00 91.50 307 GLU A C 1
ATOM 2494 O O . GLU A 1 307 ? -0.792 -13.332 21.378 1.00 91.50 307 GLU A O 1
ATOM 2499 N N . GLN A 1 308 ? -0.001 -11.638 20.132 1.00 94.69 308 GLN A N 1
ATOM 2500 C CA . GLN A 1 308 ? -0.131 -10.622 21.178 1.00 94.69 308 GLN A CA 1
ATOM 2501 C C . GLN A 1 308 ? -1.590 -10.387 21.585 1.00 94.69 308 GLN A C 1
ATOM 2503 O O . GLN A 1 308 ? -1.854 -10.120 22.755 1.00 94.69 308 GLN A O 1
ATOM 2508 N N . LEU A 1 309 ? -2.556 -10.563 20.674 1.00 95.19 309 LEU A N 1
ATOM 2509 C CA . LEU A 1 309 ? -3.986 -10.511 21.018 1.00 95.19 309 LEU A CA 1
ATOM 2510 C C . LEU A 1 309 ? -4.404 -11.582 22.039 1.00 95.19 309 LEU A C 1
ATOM 2512 O O . LEU A 1 309 ? -5.409 -11.402 22.728 1.00 95.19 309 LEU A O 1
ATOM 2516 N N . ARG A 1 310 ? -3.644 -12.677 22.137 1.00 94.75 310 ARG A N 1
ATOM 2517 C CA . ARG A 1 310 ? -3.860 -13.787 23.080 1.00 94.75 310 ARG A CA 1
ATOM 2518 C C . ARG A 1 310 ? -2.865 -13.786 24.235 1.00 94.75 310 ARG A C 1
ATOM 2520 O O . ARG A 1 310 ? -2.906 -14.674 25.077 1.00 94.75 310 ARG A O 1
ATOM 2527 N N . GLN A 1 311 ? -1.954 -12.818 24.285 1.00 95.75 311 GLN A N 1
ATOM 2528 C CA . GLN A 1 311 ? -1.005 -12.696 25.380 1.00 95.75 311 GLN A CA 1
ATOM 2529 C C . GLN A 1 311 ? -1.670 -11.921 26.526 1.00 95.75 311 GLN A C 1
ATOM 2531 O O . GLN A 1 311 ? -1.952 -10.735 26.354 1.00 95.75 311 GLN A O 1
ATOM 2536 N N . PRO A 1 312 ? -1.931 -12.544 27.693 1.00 96.69 312 PRO A N 1
ATOM 2537 C CA . PRO A 1 312 ? -2.670 -11.881 28.756 1.00 96.69 312 PRO A CA 1
ATOM 2538 C C . PRO A 1 312 ? -1.958 -10.632 29.277 1.00 96.69 312 PRO A C 1
ATOM 2540 O O . PRO A 1 312 ? -0.746 -10.642 29.504 1.00 96.69 312 PRO A O 1
ATOM 2543 N N . VAL A 1 313 ? -2.736 -9.579 29.521 1.00 96.44 313 VAL A N 1
ATOM 2544 C CA . VAL A 1 313 ? -2.277 -8.344 30.164 1.00 96.44 313 VAL A CA 1
ATOM 2545 C C . VAL A 1 313 ? -2.802 -8.282 31.594 1.00 96.44 313 VAL A C 1
ATOM 2547 O O . VAL A 1 313 ? -3.953 -8.639 31.857 1.00 96.44 313 VAL A O 1
ATOM 2550 N N . THR A 1 314 ? -1.961 -7.828 32.523 1.00 96.31 314 THR A N 1
ATOM 2551 C CA . THR A 1 314 ? -2.340 -7.622 33.927 1.00 96.31 314 THR A CA 1
ATOM 2552 C C . THR A 1 314 ? -2.679 -6.158 34.166 1.00 96.31 314 THR A C 1
ATOM 2554 O O . THR A 1 314 ? -1.927 -5.267 33.772 1.00 96.31 314 THR A O 1
ATOM 2557 N N . TYR A 1 315 ? -3.803 -5.897 34.828 1.00 94.00 315 TYR A N 1
ATOM 2558 C CA . TYR A 1 315 ? -4.249 -4.547 35.154 1.00 94.00 315 TYR A CA 1
ATOM 2559 C C . TYR A 1 315 ? -4.972 -4.493 36.501 1.00 94.00 315 TYR A C 1
ATOM 2561 O O . TYR A 1 315 ? -5.539 -5.475 36.978 1.00 94.00 315 TYR A O 1
ATOM 2569 N N . VAL A 1 316 ? -5.004 -3.298 37.091 1.00 89.38 316 VAL A N 1
ATOM 2570 C CA . VAL A 1 316 ? -5.703 -3.022 38.350 1.00 89.38 316 VAL A CA 1
ATOM 2571 C C . VAL A 1 316 ? -6.958 -2.194 38.073 1.00 89.38 316 VAL A C 1
ATOM 2573 O O . VAL A 1 316 ? -6.949 -1.229 37.306 1.00 89.38 316 VAL A O 1
ATOM 2576 N N . THR A 1 317 ? -8.073 -2.594 38.674 1.00 87.19 317 THR A N 1
ATOM 2577 C CA . THR A 1 317 ? -9.353 -1.876 38.579 1.00 87.19 317 THR A CA 1
ATOM 2578 C C . THR A 1 317 ? -9.387 -0.653 39.495 1.00 87.19 317 THR A C 1
ATOM 2580 O O . THR A 1 317 ? -8.585 -0.527 40.415 1.00 87.19 317 THR A O 1
ATOM 2583 N N . GLY A 1 318 ? -10.373 0.233 39.309 1.00 79.56 318 GLY A N 1
ATOM 2584 C CA . GLY A 1 318 ? -10.582 1.370 40.219 1.00 79.56 318 GLY A CA 1
ATOM 2585 C C . GLY A 1 318 ? -10.844 0.962 41.678 1.00 79.56 318 GLY A C 1
ATOM 2586 O O . GLY A 1 318 ? -10.621 1.759 42.579 1.00 79.56 318 GLY A O 1
ATOM 2587 N N . ALA A 1 319 ? -11.259 -0.288 41.917 1.00 84.06 319 ALA A N 1
ATOM 2588 C CA . ALA A 1 319 ? -11.442 -0.865 43.249 1.00 84.06 319 ALA A CA 1
ATOM 2589 C C . ALA A 1 319 ? -10.156 -1.483 43.842 1.00 84.06 319 ALA A C 1
ATOM 2591 O O . ALA A 1 319 ? -10.207 -2.078 44.915 1.00 84.06 319 ALA A O 1
ATOM 2592 N N . GLY A 1 320 ? -9.014 -1.394 43.149 1.00 86.50 320 GLY A N 1
ATOM 2593 C CA . GLY A 1 320 ? -7.733 -1.953 43.596 1.00 86.50 320 GLY A CA 1
ATOM 2594 C C . GLY A 1 320 ? -7.559 -3.456 43.353 1.00 86.50 320 GLY A C 1
ATOM 2595 O O . GLY A 1 320 ? -6.508 -3.997 43.674 1.00 86.50 320 GLY A O 1
ATOM 2596 N N . ALA A 1 321 ? -8.552 -4.134 42.770 1.00 90.75 321 ALA A N 1
ATOM 2597 C CA . ALA A 1 321 ? -8.445 -5.548 42.417 1.00 90.75 321 ALA A CA 1
ATOM 2598 C C . ALA A 1 321 ? -7.637 -5.737 41.125 1.00 90.75 321 ALA A C 1
ATOM 2600 O O . ALA A 1 321 ? -7.896 -5.042 40.134 1.00 90.75 321 ALA A O 1
ATOM 2601 N N . GLU A 1 322 ? -6.696 -6.678 41.155 1.00 95.31 322 GLU A N 1
ATOM 2602 C CA . GLU A 1 322 ? -5.853 -7.079 40.028 1.00 95.31 322 GLU A CA 1
ATOM 2603 C C . GLU A 1 322 ? -6.514 -8.203 39.223 1.00 95.31 322 GLU A C 1
ATOM 2605 O O . GLU A 1 322 ? -7.079 -9.139 39.792 1.00 95.31 322 GLU A O 1
ATOM 2610 N N . TYR A 1 323 ? -6.436 -8.100 37.898 1.00 96.19 323 TYR A N 1
ATOM 2611 C CA . TYR A 1 323 ? -6.911 -9.111 36.959 1.00 96.19 323 TYR A CA 1
ATOM 2612 C C . TYR A 1 323 ? -5.891 -9.310 35.846 1.00 96.19 323 TYR A C 1
ATOM 2614 O O . TYR A 1 323 ? -5.161 -8.388 35.482 1.00 96.19 323 TYR A O 1
ATOM 2622 N N . THR A 1 324 ? -5.909 -10.503 35.264 1.00 97.06 324 THR A N 1
ATOM 2623 C CA . THR A 1 324 ? -5.148 -10.853 34.067 1.00 97.06 324 THR A CA 1
ATOM 2624 C C . THR A 1 324 ? -6.130 -11.344 33.014 1.00 97.06 324 THR A C 1
ATOM 2626 O O . THR A 1 324 ? -6.958 -12.212 33.295 1.00 97.06 324 THR A O 1
ATOM 2629 N N . THR A 1 325 ? -6.105 -10.758 31.820 1.00 97.56 325 THR A N 1
ATOM 2630 C CA . THR A 1 325 ? -7.086 -11.058 30.762 1.00 97.56 325 THR A CA 1
ATOM 2631 C C . THR A 1 325 ? -6.436 -10.922 29.394 1.00 97.56 325 THR A C 1
ATOM 2633 O O . THR A 1 325 ? -5.579 -10.062 29.196 1.00 97.56 325 THR A O 1
ATOM 2636 N N . GLU A 1 326 ? -6.820 -11.774 28.447 1.00 97.31 326 GLU A N 1
ATOM 2637 C CA . GLU A 1 326 ? -6.348 -11.662 27.068 1.00 97.31 326 GLU A CA 1
ATOM 2638 C C . GLU A 1 326 ? -6.928 -10.404 26.394 1.00 97.31 326 GLU A C 1
ATOM 2640 O O . GLU A 1 326 ? -8.118 -10.110 26.559 1.00 97.31 326 GLU A O 1
ATOM 2645 N N . PRO A 1 327 ? -6.132 -9.654 25.607 1.00 97.25 327 PRO A N 1
ATOM 2646 C CA . PRO A 1 327 ? -6.629 -8.496 24.873 1.00 97.25 327 PRO A CA 1
ATOM 2647 C C . PRO A 1 327 ? -7.833 -8.804 23.981 1.00 97.25 327 PRO A C 1
ATOM 2649 O O . PRO A 1 327 ? -8.737 -7.978 23.899 1.00 97.25 327 PRO A O 1
ATOM 2652 N N . VAL A 1 328 ? -7.904 -9.990 23.366 1.00 96.31 328 VAL A N 1
ATOM 2653 C CA . VAL A 1 328 ? -9.067 -10.411 22.564 1.00 96.31 328 VAL A CA 1
ATOM 2654 C C . VAL A 1 328 ? -10.384 -10.351 23.348 1.00 96.31 328 VAL A C 1
ATOM 2656 O O . VAL A 1 328 ? -11.377 -9.836 22.827 1.00 96.31 328 VAL A O 1
ATOM 2659 N N . ASP A 1 329 ? -10.389 -10.790 24.608 1.00 97.56 329 ASP A N 1
ATOM 2660 C CA . ASP A 1 329 ? -11.582 -10.778 25.460 1.00 97.56 329 ASP A CA 1
ATOM 2661 C C . ASP A 1 329 ? -11.926 -9.359 25.920 1.00 97.56 329 ASP A C 1
ATOM 2663 O O . ASP A 1 329 ? -13.098 -8.973 25.942 1.00 97.56 329 ASP A O 1
ATOM 2667 N N . ILE A 1 330 ? -10.907 -8.547 26.226 1.00 97.75 330 ILE A N 1
ATOM 2668 C CA . ILE A 1 330 ? -11.088 -7.128 26.562 1.00 97.75 330 ILE A CA 1
ATOM 2669 C C . ILE A 1 330 ? -11.720 -6.380 25.382 1.00 97.75 330 ILE A C 1
ATOM 2671 O O . ILE A 1 330 ? -12.710 -5.668 25.554 1.00 97.75 330 ILE A O 1
ATOM 2675 N N . LEU A 1 331 ? -11.170 -6.544 24.179 1.00 98.00 331 LEU A N 1
ATOM 2676 C CA . LEU A 1 331 ? -11.638 -5.870 22.967 1.00 98.00 331 LEU A CA 1
ATOM 2677 C C . LEU A 1 331 ? -13.073 -6.284 22.622 1.00 98.00 331 LEU A C 1
ATOM 2679 O O . LEU A 1 331 ? -13.904 -5.433 22.295 1.00 98.00 331 LEU A O 1
ATOM 2683 N N . MET A 1 332 ? -13.389 -7.575 22.753 1.00 97.25 332 MET A N 1
ATOM 2684 C CA . MET A 1 332 ? -14.749 -8.074 22.561 1.00 97.25 332 MET A CA 1
ATOM 2685 C C . MET A 1 332 ? -15.716 -7.488 23.596 1.00 97.25 332 MET A C 1
ATOM 2687 O O . MET A 1 332 ? -16.805 -7.039 23.230 1.00 97.25 332 MET A O 1
ATOM 2691 N N . HIS A 1 333 ? -15.312 -7.425 24.868 1.00 97.50 333 HIS A N 1
ATOM 2692 C CA . HIS A 1 333 ? -16.099 -6.786 25.920 1.00 97.50 333 HIS A CA 1
ATOM 2693 C C . HIS A 1 333 ? -16.386 -5.312 25.603 1.00 97.50 333 HIS A C 1
ATOM 2695 O O . HIS A 1 333 ? -17.547 -4.911 25.661 1.00 97.50 333 HIS A O 1
ATOM 2701 N N . VAL A 1 334 ? -15.372 -4.523 25.227 1.00 97.94 334 VAL A N 1
ATOM 2702 C CA . VAL A 1 334 ? -15.523 -3.090 24.904 1.00 97.94 334 VAL A CA 1
ATOM 2703 C C . VAL A 1 334 ? -16.551 -2.877 23.792 1.00 97.94 334 VAL A C 1
ATOM 2705 O O . VAL A 1 334 ? -17.476 -2.076 23.950 1.00 97.94 334 VAL A O 1
ATOM 2708 N N . ALA A 1 335 ? -16.446 -3.635 22.698 1.00 96.31 335 ALA A N 1
ATOM 2709 C CA . ALA A 1 335 ? -17.359 -3.507 21.566 1.00 96.31 335 ALA A CA 1
ATOM 2710 C C . ALA A 1 335 ? -18.814 -3.860 21.939 1.00 96.31 335 ALA A C 1
ATOM 2712 O O . ALA A 1 335 ? -19.744 -3.114 21.610 1.00 96.31 335 ALA A O 1
ATOM 2713 N N . LEU A 1 336 ? -19.019 -4.966 22.667 1.00 96.94 336 LEU A N 1
ATOM 2714 C CA . LEU A 1 336 ? -20.347 -5.405 23.116 1.00 96.94 336 LEU A CA 1
ATOM 2715 C C . LEU A 1 336 ? -20.957 -4.438 24.140 1.00 96.94 336 LEU A C 1
ATOM 2717 O O . LEU A 1 336 ? -22.134 -4.086 24.040 1.00 96.94 336 LEU A O 1
ATOM 2721 N N . HIS A 1 337 ? -20.148 -3.970 25.090 1.00 97.00 337 HIS A N 1
ATOM 2722 C CA . HIS A 1 337 ? -20.545 -3.005 26.112 1.00 97.00 337 HIS A CA 1
ATOM 2723 C C . HIS A 1 337 ? -21.009 -1.683 25.488 1.00 97.00 337 HIS A C 1
ATOM 2725 O O . HIS A 1 337 ? -22.074 -1.167 25.831 1.00 97.00 337 HIS A O 1
ATOM 2731 N N . GLY A 1 338 ? -20.255 -1.165 24.513 1.00 96.12 338 GLY A N 1
ATOM 2732 C CA . GLY A 1 338 ? -20.659 0.016 23.757 1.00 96.12 338 GLY A CA 1
ATOM 2733 C C . GLY A 1 338 ? -21.995 -0.195 23.038 1.00 96.12 338 GLY A C 1
ATOM 2734 O O . GLY A 1 338 ? -22.888 0.638 23.152 1.00 96.12 338 GLY A O 1
ATOM 2735 N N . SER A 1 339 ? -22.177 -1.322 22.338 1.00 95.50 339 SER A N 1
ATOM 2736 C CA . SER A 1 339 ? -23.436 -1.632 21.634 1.00 95.50 339 SER A CA 1
ATOM 2737 C C . SER A 1 339 ? -24.650 -1.659 22.576 1.00 95.50 339 SER A C 1
ATOM 2739 O O . SER A 1 339 ? -25.675 -1.045 22.270 1.00 95.50 339 SER A O 1
ATOM 2741 N N . TYR A 1 340 ? -24.508 -2.275 23.755 1.00 95.62 340 TYR A N 1
ATOM 2742 C CA . TYR A 1 340 ? -25.546 -2.297 24.790 1.00 95.62 340 TYR A CA 1
ATOM 2743 C C . TYR A 1 340 ? -25.996 -0.882 25.195 1.00 95.62 340 TYR A C 1
ATOM 2745 O O . TYR A 1 340 ? -27.193 -0.575 25.175 1.00 95.62 340 TYR A O 1
ATOM 2753 N N . HIS A 1 341 ? -25.051 0.013 25.494 1.00 97.31 341 HIS A N 1
ATOM 2754 C CA . HIS A 1 341 ? -25.375 1.384 25.893 1.00 97.31 341 HIS A CA 1
ATOM 2755 C C . HIS A 1 341 ? -25.856 2.263 24.731 1.00 97.31 341 HIS A C 1
ATOM 2757 O O . HIS A 1 341 ? -26.710 3.124 24.939 1.00 97.31 341 HIS A O 1
ATOM 2763 N N . ARG A 1 342 ? -25.418 2.020 23.488 1.00 96.75 342 ARG A N 1
ATOM 2764 C CA . ARG A 1 342 ? -25.983 2.708 22.309 1.00 96.75 342 ARG A CA 1
ATOM 2765 C C . ARG A 1 342 ? -27.469 2.379 22.117 1.00 96.75 342 ARG A C 1
ATOM 2767 O O . ARG A 1 342 ? -28.248 3.264 21.768 1.00 96.75 342 ARG A O 1
ATOM 2774 N N . GLY A 1 343 ? -27.899 1.156 22.442 1.00 96.44 343 GLY A N 1
ATOM 2775 C CA . GLY A 1 343 ? -29.323 0.795 22.482 1.00 96.44 343 GLY A CA 1
ATOM 2776 C C . GLY A 1 343 ? -30.122 1.572 23.541 1.00 96.44 343 GLY A C 1
ATOM 2777 O O . GLY A 1 343 ? -31.261 1.988 23.299 1.00 96.44 343 GLY A O 1
ATOM 2778 N N . GLN A 1 344 ? -29.515 1.835 24.701 1.00 97.12 344 GLN A N 1
ATOM 2779 C CA . GLN A 1 344 ? -30.103 2.685 25.740 1.00 97.12 344 GLN A CA 1
ATOM 2780 C C . GLN A 1 344 ? -30.166 4.157 25.306 1.00 97.12 344 GLN A C 1
ATOM 2782 O O . GLN A 1 344 ? -31.213 4.779 25.469 1.00 97.12 344 GLN A O 1
ATOM 2787 N N . ILE A 1 345 ? -29.109 4.690 24.678 1.00 97.19 345 ILE A N 1
ATOM 2788 C CA . ILE A 1 345 ? -29.106 6.031 24.064 1.00 97.19 345 ILE A CA 1
ATOM 2789 C C . ILE A 1 345 ? -30.253 6.158 23.059 1.00 97.19 345 ILE A C 1
ATOM 2791 O O . ILE A 1 345 ? -31.039 7.097 23.138 1.00 97.19 345 ILE A O 1
ATOM 2795 N N . ALA A 1 346 ? -30.416 5.179 22.166 1.00 97.00 346 ALA A N 1
ATOM 2796 C CA . ALA A 1 346 ? -31.500 5.190 21.189 1.00 97.00 346 ALA A CA 1
ATOM 2797 C C . ALA A 1 346 ? -32.896 5.168 21.838 1.00 97.00 346 ALA A C 1
ATOM 2799 O O . ALA A 1 346 ? -33.856 5.694 21.277 1.00 97.00 346 ALA A O 1
ATOM 2800 N N . SER A 1 347 ? -33.023 4.546 23.012 1.00 96.62 347 SER A N 1
ATOM 2801 C CA . SER A 1 347 ? -34.267 4.538 23.786 1.00 96.62 347 SER A CA 1
ATOM 2802 C C . SER A 1 347 ? -34.527 5.887 24.460 1.00 96.62 347 SER A C 1
ATOM 2804 O O . SER A 1 347 ? -35.656 6.361 24.420 1.00 96.62 347 SER A O 1
ATOM 2806 N N . LEU A 1 348 ? -33.491 6.520 25.020 1.00 96.31 348 LEU A N 1
ATOM 2807 C CA . LEU A 1 348 ? -33.576 7.850 25.631 1.00 96.31 348 LEU A CA 1
ATOM 2808 C C . LEU A 1 348 ? -33.927 8.930 24.601 1.00 96.31 348 LEU A C 1
ATOM 2810 O O . LEU A 1 348 ? -34.851 9.696 24.836 1.00 96.31 348 LEU A O 1
ATOM 2814 N N . LEU A 1 349 ? -33.277 8.927 23.433 1.00 96.25 349 LEU A N 1
ATOM 2815 C CA . LEU A 1 349 ? -33.592 9.866 22.348 1.00 96.25 349 LEU A CA 1
ATOM 2816 C C . LEU A 1 349 ? -35.063 9.767 21.922 1.00 96.25 349 LEU A C 1
ATOM 2818 O O . LEU A 1 349 ? -35.732 10.781 21.770 1.00 96.25 349 LEU A O 1
ATOM 2822 N N . ARG A 1 350 ? -35.607 8.546 21.826 1.00 96.06 350 ARG A N 1
ATOM 2823 C CA . ARG A 1 350 ? -37.031 8.343 21.519 1.00 96.06 350 ARG A CA 1
ATOM 2824 C C . ARG A 1 350 ? -37.976 8.885 22.591 1.00 96.06 350 ARG A C 1
ATOM 2826 O O . ARG A 1 350 ? -39.080 9.288 22.245 1.00 96.06 350 ARG A O 1
ATOM 2833 N N . MET A 1 351 ? -37.580 8.873 23.866 1.00 94.81 351 MET A N 1
ATOM 2834 C CA . MET A 1 351 ? -38.383 9.463 24.949 1.00 94.81 351 MET A CA 1
ATOM 2835 C C . MET A 1 351 ? -38.444 10.991 24.854 1.00 94.81 351 MET A C 1
ATOM 2837 O O . MET A 1 351 ? -39.401 11.578 25.344 1.00 94.81 351 MET A O 1
ATOM 2841 N N . GLU A 1 352 ? -37.454 11.606 24.210 1.00 94.50 352 GLU A N 1
ATOM 2842 C CA . GLU A 1 352 ? -37.408 13.038 23.896 1.00 94.50 352 GLU A CA 1
ATOM 2843 C C . GLU A 1 352 ? -37.941 13.339 22.480 1.00 94.50 352 GLU A C 1
ATOM 2845 O O . GLU A 1 352 ? -37.697 14.408 21.940 1.00 94.50 352 GLU A O 1
ATOM 2850 N N . GLU A 1 353 ? -38.652 12.391 21.853 1.00 94.94 353 GLU A N 1
ATOM 2851 C CA . GLU A 1 353 ? -39.205 12.511 20.491 1.00 94.94 353 GLU A CA 1
ATOM 2852 C C . GLU A 1 353 ? -38.152 12.745 19.382 1.00 94.94 353 GLU A C 1
ATOM 2854 O O . GLU A 1 353 ? -38.490 13.077 18.245 1.00 94.94 353 GLU A O 1
ATOM 2859 N N . ILE A 1 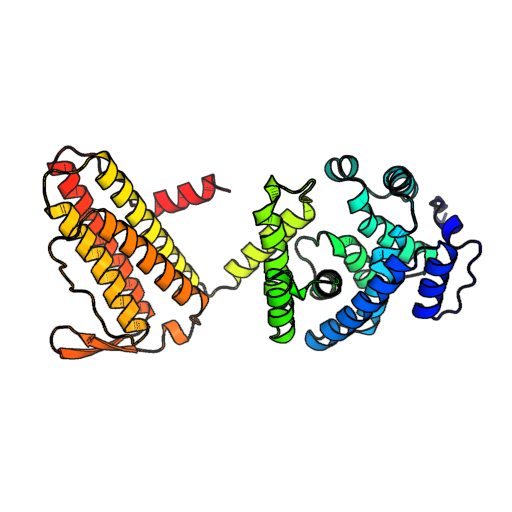354 ? -36.873 12.474 19.667 1.00 95.88 354 ILE A N 1
ATOM 2860 C CA . ILE A 1 354 ? -35.761 12.560 18.715 1.00 95.88 354 ILE A CA 1
ATOM 2861 C C . ILE A 1 354 ? -35.565 11.210 18.011 1.00 95.88 354 ILE A C 1
ATOM 2863 O O . ILE A 1 354 ? -35.473 10.148 18.639 1.00 95.88 354 ILE A O 1
ATOM 2867 N N . SER A 1 355 ? -35.439 11.235 16.680 1.00 95.56 355 SER A N 1
ATOM 2868 C CA . SER A 1 355 ? -35.112 10.031 15.909 1.00 95.56 355 SER A CA 1
ATOM 2869 C C . SER A 1 355 ? -33.669 9.589 16.190 1.00 95.56 355 SER A C 1
ATOM 2871 O O . SER A 1 355 ? -32.738 10.338 15.889 1.00 95.56 355 SER A O 1
ATOM 2873 N N . PRO A 1 356 ? -33.438 8.368 16.707 1.00 95.56 356 PRO A N 1
ATOM 2874 C CA . PRO A 1 356 ? -32.092 7.920 17.027 1.00 95.56 356 PRO A CA 1
ATOM 2875 C C . PRO A 1 356 ? -31.282 7.592 15.764 1.00 95.56 356 PRO A C 1
ATOM 2877 O O . PRO A 1 356 ? -31.861 7.194 14.746 1.00 95.56 356 PRO A O 1
ATOM 2880 N N . PRO A 1 357 ? -29.944 7.702 15.827 1.00 94.06 357 PRO A N 1
ATOM 2881 C CA . PRO A 1 357 ? -29.089 7.329 14.712 1.00 94.06 357 PRO A CA 1
ATOM 2882 C C . PRO A 1 357 ? -29.120 5.817 14.470 1.00 94.06 357 PRO A C 1
ATOM 2884 O O . PRO A 1 357 ? -29.221 5.015 15.405 1.00 94.06 357 PRO A O 1
ATOM 2887 N N . ALA A 1 358 ? -28.971 5.412 13.207 1.00 93.56 358 ALA A N 1
ATOM 2888 C CA . ALA A 1 358 ? -28.742 4.014 12.873 1.00 93.56 358 ALA A CA 1
ATOM 2889 C C . ALA A 1 358 ? -27.328 3.619 13.318 1.00 93.56 358 ALA A C 1
ATOM 2891 O O . ALA A 1 358 ? -26.352 4.188 12.843 1.00 93.56 358 ALA A O 1
ATOM 2892 N N . THR A 1 359 ? -27.221 2.647 14.223 1.00 95.56 359 THR A N 1
ATOM 2893 C CA . THR A 1 359 ? -25.930 2.163 14.752 1.00 95.56 359 THR A CA 1
ATOM 2894 C C . THR A 1 359 ? -25.720 0.664 14.521 1.00 95.56 359 THR A C 1
ATOM 2896 O O . THR A 1 359 ? -24.738 0.092 14.985 1.00 95.56 359 THR A O 1
ATOM 2899 N N . ASP A 1 360 ? -26.605 0.013 13.761 1.00 94.31 360 ASP A N 1
ATOM 2900 C CA . ASP A 1 360 ? -26.489 -1.409 13.439 1.00 94.31 360 ASP A CA 1
ATOM 2901 C C . ASP A 1 360 ? -25.284 -1.696 12.536 1.00 94.31 360 ASP A C 1
ATOM 2903 O O . ASP A 1 360 ? -25.044 -1.001 11.544 1.00 94.31 360 ASP A O 1
ATOM 2907 N N . TYR A 1 361 ? -24.582 -2.798 12.811 1.00 94.12 361 TYR A N 1
ATOM 2908 C CA . TYR A 1 361 ? -23.396 -3.204 12.049 1.00 94.12 361 TYR A CA 1
ATOM 2909 C C . TYR A 1 361 ? -23.667 -3.352 10.542 1.00 94.12 361 TYR A C 1
ATOM 2911 O O . TYR A 1 361 ? -22.860 -2.942 9.712 1.00 94.12 361 TYR A O 1
ATOM 2919 N N . ILE A 1 362 ? -24.834 -3.882 10.156 1.00 94.19 362 ILE A N 1
ATOM 2920 C CA . ILE A 1 362 ? -25.170 -4.066 8.736 1.00 94.19 362 ILE A CA 1
ATOM 2921 C C . ILE A 1 362 ? -25.352 -2.736 7.989 1.00 94.19 362 ILE A C 1
ATOM 2923 O O . ILE A 1 362 ? -25.126 -2.675 6.782 1.00 94.19 362 ILE A O 1
ATOM 2927 N N . GLN A 1 363 ? -25.744 -1.665 8.684 1.00 92.75 363 GLN A N 1
ATOM 2928 C CA . GLN A 1 363 ? -25.855 -0.337 8.077 1.00 92.75 363 GLN A CA 1
ATOM 2929 C C . GLN A 1 363 ? -24.468 0.242 7.805 1.00 92.75 363 GLN A C 1
ATOM 2931 O O . GLN A 1 363 ? -24.239 0.771 6.720 1.00 92.75 363 GLN A O 1
ATOM 2936 N N . TYR A 1 364 ? -23.528 0.054 8.735 1.00 93.44 364 TYR A N 1
ATOM 2937 C CA . TYR A 1 364 ? -22.121 0.401 8.539 1.00 93.44 364 TYR A CA 1
ATOM 2938 C C . TYR A 1 364 ? -21.517 -0.306 7.317 1.00 93.44 364 TYR A C 1
ATOM 2940 O O . TYR A 1 364 ? -20.968 0.359 6.440 1.00 93.44 364 TYR A O 1
ATOM 2948 N N . VAL A 1 365 ? -21.696 -1.628 7.197 1.00 90.75 365 VAL A N 1
ATOM 2949 C CA . VAL A 1 365 ? -21.182 -2.401 6.048 1.00 90.75 365 VAL A CA 1
ATOM 2950 C C . VAL A 1 365 ? -21.725 -1.860 4.722 1.00 90.75 365 VAL A C 1
ATOM 2952 O O . VAL A 1 365 ? -20.955 -1.566 3.813 1.00 90.75 365 VAL A O 1
ATOM 2955 N N . ARG A 1 366 ? -23.039 -1.626 4.634 1.00 88.94 366 ARG A N 1
ATOM 2956 C CA . ARG A 1 366 ? -23.683 -1.088 3.422 1.00 88.94 366 ARG A CA 1
ATOM 2957 C C . ARG A 1 366 ? -23.239 0.333 3.070 1.00 88.94 366 ARG A C 1
ATOM 2959 O O . ARG A 1 366 ? -23.376 0.739 1.919 1.00 88.94 366 ARG A O 1
ATOM 2966 N N . GLN A 1 367 ? -22.778 1.121 4.042 1.00 83.81 367 GLN A N 1
ATOM 2967 C CA . GLN A 1 367 ? -22.232 2.453 3.778 1.00 83.81 367 GLN A CA 1
ATOM 2968 C C . GLN A 1 367 ? -20.799 2.402 3.239 1.00 83.81 367 GLN A C 1
ATOM 2970 O O . GLN A 1 367 ? -20.451 3.263 2.432 1.00 83.81 367 GLN A O 1
ATOM 2975 N N . LEU A 1 368 ? -19.988 1.418 3.645 1.00 74.00 368 LEU A N 1
ATOM 2976 C CA . LEU A 1 368 ? -18.651 1.212 3.077 1.00 74.00 368 LEU A CA 1
ATOM 2977 C C . LEU A 1 368 ? -18.732 0.866 1.587 1.00 74.00 368 LEU A C 1
ATOM 2979 O O . LEU A 1 368 ? -18.087 1.522 0.780 1.00 74.00 368 LEU A O 1
ATOM 2983 N N . GLU A 1 369 ? -19.613 -0.068 1.225 1.00 68.56 369 GLU A N 1
ATOM 2984 C CA . GLU A 1 369 ? -19.811 -0.537 -0.160 1.00 68.56 369 GLU A CA 1
ATOM 2985 C C . GLU A 1 369 ? -20.318 0.552 -1.122 1.00 68.56 369 GLU A C 1
ATOM 2987 O O . GLU A 1 369 ? -20.278 0.380 -2.333 1.00 68.56 369 GLU A O 1
ATOM 2992 N N . ARG A 1 370 ? -20.837 1.673 -0.603 1.00 56.75 370 ARG A N 1
ATOM 2993 C CA . ARG A 1 370 ? -21.291 2.819 -1.413 1.00 56.75 370 ARG A CA 1
ATOM 2994 C C . ARG A 1 370 ? -20.213 3.882 -1.625 1.00 56.75 370 ARG A C 1
ATOM 2996 O O . ARG A 1 370 ? -20.457 4.833 -2.366 1.00 56.75 370 ARG A O 1
ATOM 3003 N N . LYS A 1 371 ? -19.099 3.800 -0.891 1.00 46.25 371 LYS A N 1
ATOM 3004 C CA . LYS A 1 371 ? -17.973 4.747 -0.971 1.00 46.25 371 LYS A CA 1
ATOM 3005 C C . LYS A 1 371 ? -16.836 4.241 -1.866 1.00 46.25 371 LYS A C 1
ATOM 3007 O O . LYS A 1 371 ? -15.941 5.031 -2.168 1.00 46.25 371 LYS A O 1
ATOM 3012 N N . GLU A 1 372 ? -16.883 2.972 -2.257 1.00 38.22 372 GLU A N 1
ATOM 3013 C CA . GLU A 1 372 ? -16.091 2.360 -3.334 1.00 38.22 372 GLU A CA 1
ATOM 3014 C C . GLU A 1 372 ? -16.814 2.521 -4.673 1.00 38.22 372 GLU A C 1
ATOM 3016 O O . GLU A 1 372 ? -16.107 2.760 -5.680 1.00 38.22 372 GLU A O 1
#

InterPro domains:
  IPR003607 HD/PDEase domain [cd00077] (39-152)
  IPR005249 Ap4A hydrolase [TIGR00488] (40-201)
  IPR006674 HD domain [PF01966] (39-153)
  IPR006674 HD domain [PS51831] (39-154)
  IPR007837 DNA damage-inducible protein DinB [PF05163] (223-366)
  IPR034660 DinB/YfiT-like putative metalloenzymes [G3DSA:1.20.120.450] (218-368)
  IPR034660 DinB/YfiT-like putative metalloenzymes [SSF109854] (224-364)
  IPR051094 Diverse Catalytic Activities Enzymes [PTHR35795] (33-184)

Sequence (372 aa):
MRDEQRKSGLEAYIKDLVLTGSLLQDVGAFFKLHGDLATWDHTLKVTSHAVRIARLYDVDPMKAEQAALLHDISNVIPVSLFLETAHEAGIKVLDEEHAYPRIIHQKLSRVMAEQLFGVDDPQVLDAIACHTTLRAKATRFDKVVFIADKVAWDHAEEHAYLNEIRQLVDEGHLDQAVLVYLNHVWNQRGKLKLVHSSLIQARAYMLEQKEAAEDPAKRNLRRMFQHMDWSNHQILEVLDREQPEGDRVIKLFAHILSAEAIWISRIEGKRVQAAVWPDHMQLEDLRILVSENRDRFSCYFDEVTPEQLRQPVTYVTGAGAEYTTEPVDILMHVALHGSYHRGQIASLLRMEEISPPATDYIQYVRQLERKE

Radius of gyration: 28.32 Å; chains: 1; bounding box: 69×38×87 Å

Organism: NCBI:txid1274374